Protein AF-0000000081414566 (afdb_homodimer)

Structure (mmCIF, N/CA/C/O backbone):
data_AF-0000000081414566-model_v1
#
loop_
_entity.id
_entity.type
_entity.pdbx_description
1 polymer 'GNAT family N-acetyltransferase'
#
loop_
_atom_site.group_PDB
_atom_site.id
_atom_site.type_symbol
_atom_site.label_atom_id
_atom_site.label_alt_id
_atom_site.label_comp_id
_atom_site.label_asym_id
_atom_site.label_entity_id
_atom_site.label_seq_id
_atom_site.pdbx_PDB_ins_code
_atom_site.Cartn_x
_atom_site.Cartn_y
_atom_site.Cartn_z
_atom_site.occupancy
_atom_site.B_iso_or_equiv
_atom_site.auth_seq_id
_atom_site.auth_comp_id
_atom_site.auth_asym_id
_atom_site.auth_atom_id
_atom_site.pdbx_PDB_model_num
ATOM 1 N N . MET A 1 1 ? 13.719 33.219 11.438 1 40.91 1 MET A N 1
ATOM 2 C CA . MET A 1 1 ? 12.656 32.25 11.734 1 40.91 1 MET A CA 1
ATOM 3 C C . MET A 1 1 ? 13.227 31 12.367 1 40.91 1 MET A C 1
ATOM 5 O O . MET A 1 1 ? 13.945 30.234 11.711 1 40.91 1 MET A O 1
ATOM 9 N N . ASN A 1 2 ? 13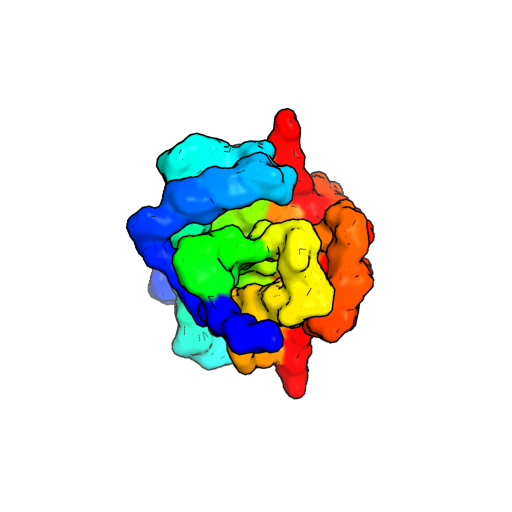.695 31 13.492 1 47.81 2 ASN A N 1
ATOM 10 C CA . ASN A 1 2 ? 14.273 29.938 14.312 1 47.81 2 ASN A CA 1
ATOM 11 C C . ASN A 1 2 ? 13.508 28.641 14.164 1 47.81 2 ASN A C 1
ATOM 13 O O . ASN A 1 2 ? 12.477 28.438 14.812 1 47.81 2 ASN A O 1
ATOM 17 N N . SER A 1 3 ? 13.125 28.047 12.922 1 59.31 3 SER A N 1
ATOM 18 C CA . SER A 1 3 ? 12.055 27.125 12.531 1 59.31 3 SER A CA 1
ATOM 19 C C . SER A 1 3 ? 12.18 25.797 13.266 1 59.31 3 SER A C 1
ATOM 21 O O . SER A 1 3 ? 13.203 25.109 13.156 1 59.31 3 SER A O 1
ATOM 23 N N . ASN A 1 4 ? 11.75 25.766 14.531 1 85.81 4 ASN A N 1
ATOM 24 C CA . ASN A 1 4 ? 11.672 24.641 15.445 1 85.81 4 ASN A CA 1
ATOM 25 C C . ASN A 1 4 ? 10.875 23.484 14.844 1 85.81 4 ASN A C 1
ATOM 27 O O . ASN A 1 4 ? 9.898 23.016 15.438 1 85.81 4 ASN A O 1
ATOM 31 N N . LEU A 1 5 ? 11.164 23.219 13.664 1 93.38 5 LEU A N 1
ATOM 32 C CA . LEU A 1 5 ? 10.461 22.141 12.984 1 93.38 5 LEU A CA 1
ATOM 33 C C . LEU A 1 5 ? 10.992 20.781 13.43 1 93.38 5 LEU A C 1
ATOM 35 O O . LEU A 1 5 ? 12.203 20.562 13.445 1 93.38 5 LEU A O 1
ATOM 39 N N . THR A 1 6 ? 10.078 19.969 13.922 1 96.62 6 THR A N 1
ATOM 40 C CA . THR A 1 6 ? 10.414 18.594 14.266 1 96.62 6 THR A CA 1
ATOM 41 C C . THR A 1 6 ? 9.57 17.609 13.445 1 96.62 6 THR A C 1
ATOM 43 O O . THR A 1 6 ? 8.359 17.797 13.297 1 96.62 6 THR A O 1
ATOM 46 N N . ILE A 1 7 ? 10.219 16.625 12.852 1 98.19 7 ILE A N 1
ATOM 47 C CA . ILE A 1 7 ? 9.547 15.531 12.148 1 98.19 7 ILE A CA 1
ATOM 48 C C . ILE A 1 7 ? 9.852 14.203 12.828 1 98.19 7 ILE A C 1
ATOM 50 O O . ILE A 1 7 ? 11.023 13.859 13.023 1 98.19 7 ILE A O 1
ATOM 54 N N . ARG A 1 8 ? 8.875 13.469 13.156 1 98.44 8 ARG A N 1
ATOM 55 C CA . ARG A 1 8 ? 9.086 12.18 13.797 1 98.44 8 ARG A CA 1
ATOM 56 C C . ARG A 1 8 ? 7.84 11.305 13.711 1 98.44 8 ARG A C 1
ATOM 58 O O . ARG A 1 8 ? 6.801 11.758 13.219 1 98.44 8 ARG A O 1
ATOM 65 N N . ASP A 1 9 ? 7.934 10.078 14.133 1 98.62 9 ASP A N 1
ATOM 66 C CA . ASP A 1 9 ? 6.773 9.203 14.188 1 98.62 9 ASP A CA 1
ATOM 67 C C . ASP A 1 9 ? 5.738 9.719 15.18 1 98.62 9 ASP A C 1
ATOM 69 O O . ASP A 1 9 ? 6.09 10.383 16.172 1 98.62 9 ASP A O 1
ATOM 73 N N . VAL A 1 10 ? 4.574 9.359 14.922 1 98.44 10 VAL A N 1
ATOM 74 C CA . VAL A 1 10 ? 3.486 9.703 15.828 1 98.44 10 VAL A CA 1
ATOM 75 C C . VAL A 1 10 ? 3.59 8.875 17.109 1 98.44 10 VAL A C 1
ATOM 77 O O . VAL A 1 10 ? 3.828 7.664 17.047 1 98.44 10 VAL A O 1
ATOM 80 N N . LEU A 1 11 ? 3.426 9.5 18.219 1 97.38 11 LEU A N 1
ATOM 81 C CA . LEU A 1 11 ? 3.33 8.773 19.484 1 97.38 11 LEU A CA 1
ATOM 82 C C . LEU A 1 11 ? 1.896 8.328 19.734 1 97.38 11 LEU A C 1
ATOM 84 O O . LEU A 1 11 ? 0.946 9.016 19.359 1 97.38 11 LEU A O 1
ATOM 88 N N . PRO A 1 12 ? 1.764 7.199 20.453 1 96.94 12 PRO A N 1
ATOM 89 C CA . PRO A 1 12 ? 0.412 6.688 20.703 1 96.94 12 PRO A CA 1
ATOM 90 C C . PRO A 1 12 ? -0.498 7.719 21.359 1 96.94 12 PRO A C 1
ATOM 92 O O . PRO A 1 12 ? -1.68 7.816 21.016 1 96.94 12 PRO A O 1
ATOM 95 N N . CYS A 1 13 ? 0.016 8.539 22.188 1 96.88 13 CYS A N 1
ATOM 96 C CA . CYS A 1 13 ? -0.792 9.492 22.938 1 96.88 13 CYS A CA 1
ATOM 97 C C . CYS A 1 13 ? -1.179 10.68 22.062 1 96.88 13 CYS A C 1
ATOM 99 O O . CYS A 1 13 ? -2.031 11.484 22.438 1 96.88 13 CYS A O 1
ATOM 101 N N . GLU A 1 14 ? -0.616 10.797 20.906 1 98.06 14 GLU A N 1
ATOM 102 C CA . GLU A 1 14 ? -0.843 11.938 20.016 1 98.06 14 GLU A CA 1
ATOM 103 C C . GLU A 1 14 ? -1.884 11.602 18.953 1 98.06 14 GLU A C 1
ATOM 105 O O . GLU A 1 14 ? -2.32 12.484 18.219 1 98.06 14 GLU A O 1
ATOM 110 N N . VAL A 1 15 ? -2.342 10.391 18.906 1 98.62 15 VAL A N 1
ATOM 111 C CA . VAL A 1 15 ? -3.146 9.906 17.797 1 98.62 15 VAL A CA 1
ATOM 112 C C . VAL A 1 15 ? -4.438 10.711 17.703 1 98.62 15 VAL A C 1
ATOM 114 O O . VAL A 1 15 ? -4.836 11.133 16.609 1 98.62 15 VAL A O 1
ATOM 117 N N . GLU A 1 16 ? -5.008 11 18.797 1 98.44 16 GLU A N 1
ATOM 118 C CA . GLU A 1 16 ? -6.25 11.766 18.75 1 98.44 16 GLU A CA 1
ATOM 119 C C . GLU A 1 16 ? -5.996 13.211 18.328 1 98.44 16 GLU A C 1
ATOM 121 O O . GLU A 1 16 ? -6.809 13.805 17.625 1 98.44 16 GLU A O 1
ATOM 126 N N . SER A 1 17 ? -4.938 13.812 18.781 1 98.44 17 SER A N 1
ATOM 127 C CA . SER A 1 17 ? -4.582 15.164 18.359 1 98.44 17 SER A CA 1
ATOM 128 C C . SER A 1 17 ? -4.348 15.227 16.844 1 98.44 17 SER A C 1
ATOM 130 O O . SER A 1 17 ? -4.727 16.203 16.203 1 98.44 17 SER A O 1
ATOM 132 N N . VAL A 1 18 ? -3.766 14.211 16.344 1 98.62 18 VAL A N 1
ATOM 133 C CA . VAL A 1 18 ? -3.539 14.125 14.898 1 98.62 18 VAL A CA 1
ATOM 134 C C . VAL A 1 18 ? -4.879 14 14.172 1 98.62 18 VAL A C 1
ATOM 136 O O . VAL A 1 18 ? -5.102 14.664 13.156 1 98.62 18 VAL A O 1
ATOM 139 N N . ARG A 1 19 ? -5.781 13.164 14.719 1 98.62 19 ARG A N 1
ATOM 140 C CA . ARG A 1 19 ? -7.109 13.016 14.125 1 98.62 19 ARG A CA 1
ATOM 141 C C . ARG A 1 19 ? -7.824 14.359 14.039 1 98.62 19 ARG A C 1
ATOM 143 O O . ARG A 1 19 ? -8.391 14.695 12.992 1 98.62 19 ARG A O 1
ATOM 150 N N . MET A 1 20 ? -7.754 15.109 15.078 1 97.81 20 MET A N 1
ATOM 151 C CA . MET A 1 20 ? -8.406 16.422 15.117 1 97.81 20 MET A CA 1
ATOM 152 C C . MET A 1 20 ? -7.766 17.375 14.109 1 97.81 20 MET A C 1
ATOM 154 O O . MET A 1 20 ? -8.469 18.109 13.422 1 97.81 20 MET A O 1
ATOM 158 N N . PHE A 1 21 ? -6.477 17.359 14.086 1 98.06 21 PHE A N 1
ATOM 159 C CA . PHE A 1 21 ? -5.742 18.156 13.117 1 98.06 21 PHE A CA 1
ATOM 160 C C . PHE A 1 21 ? -6.207 17.859 11.695 1 98.06 21 PHE A C 1
ATOM 162 O O . PHE A 1 21 ? -6.52 18.766 10.93 1 98.06 21 PHE A O 1
ATOM 169 N N . LEU A 1 22 ? -6.332 16.547 11.344 1 97.75 22 LEU A N 1
ATOM 170 C CA . LEU A 1 22 ? -6.727 16.141 10 1 97.75 22 LEU A CA 1
ATOM 171 C C . LEU A 1 22 ? -8.164 16.531 9.703 1 97.75 22 LEU A C 1
ATOM 173 O O . LEU A 1 22 ? -8.477 16.984 8.602 1 97.75 22 LEU A O 1
ATOM 177 N N . GLY A 1 23 ? -8.969 16.359 10.688 1 96.81 23 GLY A N 1
ATOM 178 C CA . GLY A 1 23 ? -10.359 16.766 10.531 1 96.81 23 GLY A CA 1
ATOM 179 C C . GLY A 1 23 ? -10.516 18.234 10.18 1 96.81 23 GLY A C 1
ATOM 180 O O . GLY A 1 23 ? -11.391 18.594 9.383 1 96.81 23 GLY A O 1
ATOM 181 N N . GLN A 1 24 ? -9.656 19.016 10.703 1 94.94 24 GLN A N 1
ATOM 182 C CA . GLN A 1 24 ? -9.711 20.469 10.5 1 94.94 24 GLN A CA 1
ATOM 183 C C . GLN A 1 24 ? -9.07 20.859 9.164 1 94.94 24 GLN A C 1
ATOM 185 O O . GLN A 1 24 ? -9.195 22 8.727 1 94.94 24 GLN A O 1
ATOM 190 N N . HIS A 1 25 ? -8.484 19.938 8.531 1 93.56 25 HIS A N 1
ATOM 191 C CA . HIS A 1 25 ? -7.746 20.281 7.324 1 93.56 25 HIS A CA 1
ATOM 192 C C . HIS A 1 25 ? -8.164 19.406 6.152 1 93.56 25 HIS A C 1
ATOM 194 O O . HIS A 1 25 ? -7.324 18.969 5.359 1 93.56 25 HIS A O 1
ATOM 200 N N . GLY A 1 26 ? -9.445 19.016 6.125 1 89.5 26 GLY A N 1
ATOM 201 C CA . GLY A 1 26 ? -10.07 18.516 4.918 1 89.5 26 GLY A CA 1
ATOM 202 C C . GLY A 1 26 ? -10.062 17 4.84 1 89.5 26 GLY A C 1
ATOM 203 O O . GLY A 1 26 ? -10.312 16.422 3.775 1 89.5 26 GLY A O 1
ATOM 204 N N . TRP A 1 27 ? -9.805 16.266 5.949 1 92.75 27 TRP A N 1
ATOM 205 C CA . TRP A 1 27 ? -9.703 14.82 5.891 1 92.75 27 TRP A CA 1
ATOM 206 C C . TRP A 1 27 ? -10.727 14.164 6.82 1 92.75 27 TRP A C 1
ATOM 208 O O . TRP A 1 27 ? -10.578 12.992 7.18 1 92.75 27 TRP A O 1
ATOM 218 N N . ALA A 1 28 ? -11.719 14.906 7.211 1 92.81 28 ALA A N 1
ATOM 219 C CA . ALA A 1 28 ? -12.75 14.414 8.117 1 92.81 28 ALA A CA 1
ATOM 220 C C . ALA A 1 28 ? -13.398 13.148 7.562 1 92.81 28 ALA A C 1
ATOM 222 O O . ALA A 1 28 ? -13.75 12.234 8.32 1 92.81 28 ALA A O 1
ATOM 223 N N . HIS A 1 29 ? -13.508 13.055 6.344 1 90.75 29 HIS A N 1
ATOM 224 C CA . HIS A 1 29 ? -14.203 11.945 5.703 1 90.75 29 HIS A CA 1
ATOM 225 C C . HIS A 1 29 ? -13.352 10.68 5.711 1 90.75 29 HIS A C 1
ATOM 227 O O . HIS A 1 29 ? -13.836 9.594 5.406 1 90.75 29 HIS A O 1
ATOM 233 N N . ARG A 1 30 ? -12.141 10.812 6.121 1 92.38 30 ARG A N 1
ATOM 234 C CA . ARG A 1 30 ? -11.227 9.68 6.016 1 92.38 30 ARG A CA 1
ATOM 235 C C . ARG A 1 30 ? -10.75 9.234 7.391 1 92.38 30 ARG A C 1
ATOM 237 O O . ARG A 1 30 ? -10.062 8.211 7.516 1 92.38 30 ARG A O 1
ATOM 244 N N . ILE A 1 31 ? -11.055 9.922 8.414 1 95.56 31 ILE A N 1
ATOM 245 C CA . ILE A 1 31 ? -10.414 9.617 9.688 1 95.56 31 ILE A CA 1
ATOM 246 C C . ILE A 1 31 ? -11.398 8.898 10.609 1 95.56 31 ILE A C 1
ATOM 248 O O . ILE A 1 31 ? -11 8.32 11.625 1 95.56 31 ILE A O 1
ATOM 252 N N . GLY A 1 32 ? -12.688 8.883 10.336 1 95.56 32 GLY A N 1
ATOM 253 C CA . GLY A 1 32 ? -13.656 8.086 11.055 1 95.56 32 GLY A CA 1
ATOM 254 C C . GLY A 1 32 ? -13.672 8.367 12.547 1 95.56 32 GLY A C 1
ATOM 255 O O . GLY A 1 32 ? -13.453 9.5 12.977 1 95.56 32 GLY A O 1
ATOM 256 N N . SER A 1 33 ? -14.047 7.348 13.32 1 97.44 33 SER A N 1
ATOM 257 C CA . SER A 1 33 ? -14.062 7.445 14.773 1 97.44 33 SER A CA 1
ATOM 258 C C . SER A 1 33 ? -12.641 7.445 15.344 1 97.44 33 SER A C 1
ATOM 260 O O . SER A 1 33 ? -11.68 7.176 14.625 1 97.44 33 SER A O 1
ATOM 262 N N . ALA A 1 34 ? -12.555 7.754 16.672 1 97.69 34 ALA A N 1
ATOM 263 C CA . ALA A 1 34 ? -11.266 7.695 17.344 1 97.69 34 ALA A CA 1
ATOM 264 C C . ALA A 1 34 ? -10.672 6.293 17.281 1 97.69 34 ALA A C 1
ATOM 266 O O . ALA A 1 34 ? -9.469 6.133 17.047 1 97.69 34 ALA A O 1
ATOM 267 N N . GLU A 1 35 ? -11.523 5.344 17.469 1 97.94 35 GLU A N 1
ATOM 268 C CA . GLU A 1 35 ? -11.062 3.959 17.438 1 97.94 35 GLU A CA 1
ATOM 269 C C . GLU A 1 35 ? -10.586 3.572 16.031 1 97.94 35 GLU A C 1
ATOM 271 O O . GLU A 1 35 ? -9.539 2.943 15.883 1 97.94 35 GLU A O 1
ATOM 276 N N . TYR A 1 36 ? -11.367 3.969 15.07 1 98 36 TYR A N 1
ATOM 277 C CA . TYR A 1 36 ? -11.008 3.689 13.68 1 98 36 TYR A CA 1
ATOM 278 C C . TYR A 1 36 ? -9.656 4.301 13.336 1 98 36 TYR A C 1
ATOM 280 O O . TYR A 1 36 ? -8.773 3.617 12.805 1 98 36 TYR A O 1
ATOM 288 N N . PHE A 1 37 ? -9.508 5.527 13.68 1 98.5 37 PHE A N 1
ATOM 289 C CA . PHE A 1 37 ? -8.281 6.234 13.32 1 98.5 37 PHE A CA 1
ATOM 290 C C . PHE A 1 37 ? -7.09 5.668 14.078 1 98.5 37 PHE A C 1
ATOM 292 O O . PHE A 1 37 ? -5.988 5.582 13.539 1 98.5 37 PHE A O 1
ATOM 299 N N . SER A 1 38 ? -7.309 5.34 15.289 1 98.5 38 SER A N 1
ATOM 300 C CA . SER A 1 38 ? -6.242 4.703 16.047 1 98.5 38 SER A CA 1
ATOM 301 C C . SER A 1 38 ? -5.762 3.424 15.375 1 98.5 38 SER A C 1
ATOM 303 O O . SER A 1 38 ? -4.559 3.182 15.281 1 98.5 38 SER A O 1
ATOM 305 N N . GLN A 1 39 ? -6.676 2.621 14.922 1 98.31 39 GLN A N 1
ATOM 306 C CA . GLN A 1 39 ? -6.32 1.396 14.211 1 98.31 39 GLN A CA 1
ATOM 307 C C . GLN A 1 39 ? -5.609 1.705 12.898 1 98.31 39 GLN A C 1
ATOM 309 O O . GLN A 1 39 ? -4.664 1.011 12.523 1 98.31 39 GLN A O 1
ATOM 314 N N . LEU A 1 40 ? -6.102 2.695 12.25 1 98.31 40 LEU A N 1
ATOM 315 C CA . LEU A 1 40 ? -5.508 3.129 10.984 1 98.31 40 LEU A CA 1
ATOM 316 C C . LEU A 1 40 ? -4.035 3.479 11.172 1 98.31 40 LEU A C 1
ATOM 318 O O . LEU A 1 40 ? -3.184 3.006 10.414 1 98.31 40 LEU A O 1
ATOM 322 N N . VAL A 1 41 ? -3.736 4.305 12.148 1 98.56 41 VAL A N 1
ATOM 323 C CA . VAL A 1 41 ? -2.367 4.715 12.453 1 98.56 41 VAL A CA 1
ATOM 324 C C . VAL A 1 41 ? -1.55 3.5 12.883 1 98.56 41 VAL A C 1
ATOM 326 O O . VAL A 1 41 ? -0.415 3.314 12.438 1 98.56 41 VAL A O 1
ATOM 329 N N . HIS A 1 42 ? -2.168 2.652 13.68 1 98.19 42 HIS A N 1
ATOM 330 C CA . HIS A 1 42 ? -1.484 1.459 14.172 1 98.19 42 HIS A CA 1
ATOM 331 C C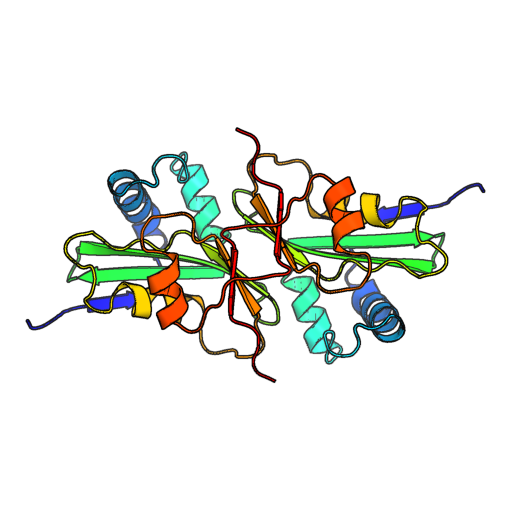 . HIS A 1 42 ? -1.125 0.522 13.023 1 98.19 42 HIS A C 1
ATOM 333 O O . HIS A 1 42 ? -0.061 -0.101 13.031 1 98.19 42 HIS A O 1
ATOM 339 N N . ASN A 1 43 ? -1.995 0.438 12.102 1 98.38 43 ASN A N 1
ATOM 340 C CA . ASN A 1 43 ? -1.8 -0.482 10.992 1 98.38 43 ASN A CA 1
ATOM 341 C C . ASN A 1 43 ? -0.925 0.135 9.898 1 98.38 43 ASN A C 1
ATOM 343 O O . ASN A 1 43 ? -0.677 -0.491 8.867 1 98.38 43 ASN A O 1
ATOM 347 N N . SER A 1 44 ? -0.484 1.312 10.062 1 98.56 44 SER A N 1
ATOM 348 C CA . SER A 1 44 ? 0.472 1.953 9.172 1 98.56 44 SER A CA 1
ATOM 349 C C . SER A 1 44 ? 1.905 1.728 9.641 1 98.56 44 SER A C 1
ATOM 351 O O . SER A 1 44 ? 2.271 2.119 10.75 1 98.56 44 SER A O 1
ATOM 353 N N . GLN A 1 45 ? 2.723 1.137 8.828 1 98.44 45 GLN A N 1
ATOM 354 C CA . GLN A 1 45 ? 4.09 0.818 9.219 1 98.44 45 GLN A CA 1
ATOM 355 C C . GLN A 1 45 ? 4.945 2.08 9.312 1 98.44 45 GLN A C 1
ATOM 357 O O . GLN A 1 45 ? 5.988 2.082 9.961 1 98.44 45 GLN A O 1
ATOM 362 N N . ARG A 1 46 ? 4.52 3.152 8.609 1 98.75 46 ARG A N 1
ATOM 363 C CA . ARG A 1 46 ? 5.234 4.422 8.602 1 98.75 46 ARG A CA 1
ATOM 364 C C . ARG A 1 46 ? 4.297 5.586 8.906 1 98.75 46 ARG A C 1
ATOM 366 O O . ARG A 1 46 ? 3.232 5.707 8.297 1 98.75 46 ARG A O 1
ATOM 373 N N . THR A 1 47 ? 4.719 6.406 9.852 1 98.81 47 THR A N 1
ATOM 374 C CA . THR A 1 47 ? 3.99 7.629 10.164 1 98.81 47 THR A CA 1
ATOM 375 C C . THR A 1 47 ? 4.953 8.805 10.344 1 98.81 47 THR A C 1
ATOM 377 O O . THR A 1 47 ? 6.137 8.602 10.625 1 98.81 47 THR A O 1
ATOM 380 N N . ALA A 1 48 ? 4.418 9.961 10.164 1 98.81 48 ALA A N 1
ATOM 381 C CA . ALA A 1 48 ? 5.188 11.172 10.422 1 98.81 48 ALA A CA 1
ATOM 382 C C . ALA A 1 48 ? 4.289 12.305 10.906 1 98.81 48 ALA A C 1
ATOM 384 O O . ALA A 1 48 ? 3.211 12.531 10.352 1 98.81 48 ALA A O 1
ATOM 385 N N . VAL A 1 49 ? 4.73 12.945 11.93 1 98.69 49 VAL A N 1
ATOM 386 C CA . VAL A 1 49 ? 4.105 14.18 12.383 1 98.69 49 VAL A CA 1
ATOM 387 C C . VAL A 1 49 ? 5.121 15.32 12.336 1 98.69 49 VAL A C 1
ATOM 389 O O . VAL A 1 49 ? 6.293 15.133 12.68 1 98.69 49 VAL A O 1
ATOM 392 N N . ALA A 1 50 ? 4.691 16.406 11.805 1 98.31 50 ALA A N 1
ATOM 393 C CA . ALA A 1 50 ? 5.473 17.641 11.828 1 98.31 50 ALA A CA 1
ATOM 394 C C . ALA A 1 50 ? 4.992 18.578 12.93 1 98.31 50 ALA A C 1
ATOM 396 O O . ALA A 1 50 ? 3.797 18.859 13.047 1 98.31 50 ALA A O 1
ATOM 397 N N . LEU A 1 51 ? 5.969 19.031 13.68 1 97.31 51 LEU A N 1
ATOM 398 C CA . LEU A 1 51 ? 5.645 19.938 14.789 1 97.31 51 LEU A CA 1
ATOM 399 C C . LEU A 1 51 ? 6.414 21.25 14.672 1 97.31 51 LEU A C 1
ATOM 401 O O . LEU A 1 51 ? 7.594 21.25 14.32 1 97.31 51 LEU A O 1
ATOM 405 N N . ASN A 1 52 ? 5.758 22.297 14.836 1 95.38 52 ASN A N 1
ATOM 406 C CA . ASN A 1 52 ? 6.348 23.594 15.156 1 95.38 52 ASN A CA 1
ATOM 407 C C . ASN A 1 52 ? 6.188 23.938 16.641 1 95.38 52 ASN A C 1
ATOM 409 O O . ASN A 1 52 ? 5.125 24.391 17.062 1 95.38 52 ASN A O 1
ATOM 413 N N . GLY A 1 53 ? 7.223 23.719 17.422 1 92.69 53 GLY A N 1
ATOM 414 C CA . GLY A 1 53 ? 7.031 23.656 18.859 1 92.69 53 GLY A CA 1
ATOM 415 C C . GLY A 1 53 ? 6.145 22.5 19.297 1 92.69 53 GLY A C 1
ATOM 416 O O . GLY A 1 53 ? 6.473 21.328 19.047 1 92.69 53 GLY A O 1
ATOM 417 N N . GLU A 1 54 ? 5.031 22.797 19.859 1 92.19 54 GLU A N 1
ATOM 418 C CA . GLU A 1 54 ? 4.117 21.75 20.312 1 92.19 54 GLU A CA 1
ATOM 419 C C . GLU A 1 54 ? 2.916 21.625 19.375 1 92.19 54 GLU A C 1
ATOM 421 O O . GLU A 1 54 ? 2.076 20.734 19.547 1 92.19 54 GLU A O 1
ATOM 426 N N . GLN A 1 55 ? 2.973 22.406 18.422 1 95.06 55 GLN A N 1
ATOM 427 C CA . GLN A 1 55 ? 1.82 22.438 17.516 1 95.06 55 GLN A CA 1
ATOM 428 C C . GLN A 1 55 ? 2.01 21.484 16.344 1 95.06 55 GLN A C 1
ATOM 430 O O . GLN A 1 55 ? 3.045 21.516 15.672 1 95.06 55 GLN A O 1
ATOM 435 N N . ILE A 1 56 ? 1.015 20.688 16.141 1 97.56 56 ILE A N 1
ATOM 436 C CA . ILE A 1 56 ? 1.022 19.844 14.953 1 97.56 56 ILE A CA 1
ATOM 437 C C . ILE A 1 56 ? 0.761 20.688 13.711 1 97.56 56 ILE A C 1
ATOM 439 O O . ILE A 1 56 ? -0.237 21.422 13.648 1 97.56 56 ILE A O 1
ATOM 443 N N . ILE A 1 57 ? 1.665 20.562 12.719 1 97.62 57 ILE A N 1
ATOM 444 C CA . ILE A 1 57 ? 1.471 21.375 11.523 1 97.62 57 ILE A CA 1
ATOM 445 C C . ILE A 1 57 ? 1.463 20.484 10.289 1 97.62 57 ILE A C 1
ATOM 447 O O . ILE A 1 57 ? 1.359 20.969 9.156 1 97.62 57 ILE A O 1
ATOM 451 N N . GLY A 1 58 ? 1.604 19.172 10.469 1 98.19 58 GLY A N 1
ATOM 452 C CA . GLY A 1 58 ? 1.547 18.25 9.344 1 98.19 58 GLY A CA 1
ATOM 453 C C . GLY A 1 58 ? 1.499 16.797 9.773 1 98.19 58 GLY A C 1
ATOM 454 O O . GLY A 1 58 ? 1.814 16.469 10.922 1 98.19 58 GLY A O 1
ATOM 455 N N . PHE A 1 59 ? 1.116 16 8.844 1 98.75 59 PHE A N 1
ATOM 456 C CA . PHE A 1 59 ? 0.989 14.562 9.078 1 98.75 59 PHE A CA 1
ATOM 457 C C . PHE A 1 59 ? 1.104 13.797 7.77 1 98.75 59 PHE A C 1
ATOM 459 O O . PHE A 1 59 ? 0.698 14.289 6.715 1 98.75 59 PHE A O 1
ATOM 466 N N . ALA A 1 60 ? 1.651 12.656 7.828 1 98.75 60 ALA A N 1
ATOM 467 C CA . ALA A 1 60 ? 1.669 11.711 6.723 1 98.75 60 ALA A CA 1
ATOM 468 C C . ALA A 1 60 ? 1.725 10.273 7.23 1 98.75 60 ALA A C 1
ATOM 470 O O . ALA A 1 60 ? 2.188 10.023 8.344 1 98.75 60 ALA A O 1
ATOM 471 N N . ARG A 1 61 ? 1.23 9.43 6.473 1 98.75 61 ARG A N 1
ATOM 472 C CA . ARG A 1 61 ? 1.367 8.008 6.789 1 98.75 61 ARG A CA 1
ATOM 473 C C . ARG A 1 61 ? 1.55 7.18 5.523 1 98.75 61 ARG A C 1
ATOM 475 O O . ARG A 1 61 ? 1.209 7.629 4.426 1 98.75 61 ARG A O 1
ATOM 482 N N . GLY A 1 62 ? 2.082 6.023 5.691 1 98.75 62 GLY A N 1
ATOM 483 C CA . GLY A 1 62 ? 2.256 5.07 4.605 1 98.75 62 GLY A CA 1
ATOM 484 C C . GLY A 1 62 ? 2.174 3.625 5.062 1 98.75 62 GLY A C 1
ATOM 485 O O . GLY A 1 62 ? 2.518 3.309 6.203 1 98.75 62 GLY A O 1
ATOM 486 N N . ILE A 1 63 ? 1.658 2.799 4.195 1 98.88 63 ILE A N 1
ATOM 487 C CA . ILE A 1 63 ? 1.753 1.355 4.387 1 98.88 63 ILE A CA 1
ATOM 488 C C . ILE A 1 63 ? 2.85 0.787 3.488 1 98.88 63 ILE A C 1
ATOM 490 O O . ILE A 1 63 ? 3.029 1.238 2.355 1 98.88 63 ILE A O 1
ATOM 494 N N . THR A 1 64 ? 3.627 -0.156 4.082 1 98.81 64 THR A N 1
ATOM 495 C CA . THR A 1 64 ? 4.746 -0.712 3.328 1 98.81 64 THR A CA 1
ATOM 496 C C . THR A 1 64 ? 5.164 -2.064 3.896 1 98.81 64 THR A C 1
ATOM 498 O O . THR A 1 64 ? 4.953 -2.336 5.082 1 98.81 64 THR A O 1
ATOM 501 N N . ASP A 1 65 ? 5.66 -2.885 3.014 1 98.56 65 ASP A N 1
ATOM 502 C CA . ASP A 1 65 ? 6.309 -4.105 3.48 1 98.56 65 ASP A CA 1
ATOM 503 C C . ASP A 1 65 ? 7.766 -3.842 3.863 1 98.56 65 ASP A C 1
ATOM 505 O O . ASP A 1 65 ? 8.453 -4.734 4.359 1 98.56 65 ASP A O 1
ATOM 509 N N . GLY A 1 66 ? 8.219 -2.582 3.676 1 98.12 66 GLY A N 1
ATOM 510 C CA . GLY A 1 66 ? 9.57 -2.17 4.039 1 98.12 66 GLY A CA 1
ATOM 511 C C . GLY A 1 66 ? 10.633 -2.721 3.105 1 98.12 66 GLY A C 1
ATOM 512 O O . GLY A 1 66 ? 11.828 -2.543 3.344 1 98.12 66 GLY A O 1
ATOM 513 N N . LEU A 1 67 ? 10.242 -3.369 2.008 1 97.94 67 LEU A N 1
ATOM 514 C CA . LEU A 1 67 ? 11.203 -4.066 1.155 1 97.94 67 LEU A CA 1
ATOM 515 C C . LEU A 1 67 ? 10.922 -3.779 -0.318 1 97.94 67 LEU A C 1
ATOM 517 O O . LEU A 1 67 ? 11.844 -3.447 -1.072 1 97.94 67 LEU A O 1
ATOM 521 N N . SER A 1 68 ? 9.648 -3.85 -0.752 1 97.88 68 SER A N 1
ATOM 522 C CA . SER A 1 68 ? 9.359 -3.83 -2.184 1 97.88 68 SER A CA 1
ATOM 523 C C . SER A 1 68 ? 8.328 -2.762 -2.523 1 97.88 68 SER A C 1
ATOM 525 O O . SER A 1 68 ? 8.453 -2.064 -3.531 1 97.88 68 SER A O 1
ATOM 527 N N . ASN A 1 69 ? 7.297 -2.652 -1.709 1 98.44 69 ASN A N 1
ATOM 528 C CA . ASN A 1 69 ? 6.172 -1.786 -2.047 1 98.44 69 ASN A CA 1
ATOM 529 C C . ASN A 1 69 ? 5.832 -0.836 -0.901 1 98.44 69 ASN A C 1
ATOM 531 O O . ASN A 1 69 ? 5.98 -1.19 0.269 1 98.44 69 ASN A O 1
ATOM 535 N N . GLY A 1 70 ? 5.328 0.289 -1.273 1 98.81 70 GLY A N 1
ATOM 536 C CA . GLY A 1 70 ? 4.785 1.266 -0.343 1 98.81 70 GLY A CA 1
ATOM 537 C C . GLY A 1 70 ? 3.641 2.074 -0.927 1 98.81 70 GLY A C 1
ATOM 538 O O . GLY A 1 70 ? 3.613 2.342 -2.129 1 98.81 70 GLY A O 1
ATOM 539 N N . TYR A 1 71 ? 2.734 2.436 -0.126 1 98.94 71 TYR A N 1
ATOM 540 C CA . TYR A 1 71 ? 1.596 3.295 -0.43 1 98.94 71 TYR A CA 1
ATOM 541 C C . TYR A 1 71 ? 1.547 4.492 0.514 1 98.94 71 TYR A C 1
ATOM 543 O O . TYR A 1 71 ? 1.342 4.328 1.72 1 98.94 71 TYR A O 1
ATOM 551 N N . LEU A 1 72 ? 1.817 5.633 -0.077 1 98.75 72 LEU A N 1
ATOM 552 C CA . LEU A 1 72 ? 1.825 6.887 0.671 1 98.75 72 LEU A CA 1
ATOM 553 C C . LEU A 1 72 ? 0.435 7.512 0.701 1 98.75 72 LEU A C 1
ATOM 555 O O . LEU A 1 72 ? -0.198 7.68 -0.344 1 98.75 72 LEU A O 1
ATOM 559 N N . SER A 1 73 ? -0.024 7.824 1.852 1 96.12 73 SER A N 1
ATOM 560 C CA . SER A 1 73 ? -1.354 8.398 2.023 1 96.12 73 SER A CA 1
ATOM 561 C C . SER A 1 73 ? -1.346 9.508 3.072 1 96.12 73 SER A C 1
ATOM 563 O O . SER A 1 73 ? -0.399 9.617 3.854 1 96.12 73 SER A O 1
ATOM 565 N N . MET A 1 74 ? -2.326 10.422 2.992 1 96.56 74 MET A N 1
ATOM 566 C CA . MET A 1 74 ? -2.658 11.438 3.982 1 96.56 74 MET A CA 1
ATOM 567 C C . MET A 1 74 ? -1.468 12.359 4.234 1 96.56 74 MET A C 1
ATOM 569 O O . MET A 1 74 ? -1.117 12.625 5.387 1 96.56 74 MET A O 1
ATOM 573 N N . VAL A 1 75 ? -0.855 12.828 3.246 1 97.31 75 VAL A N 1
ATOM 574 C CA . VAL A 1 75 ? 0.151 13.867 3.4 1 97.31 75 VAL A CA 1
ATOM 575 C C . VAL A 1 75 ? -0.531 15.234 3.51 1 97.31 75 VAL A C 1
ATOM 577 O O . VAL A 1 75 ? -1.075 15.742 2.527 1 97.31 75 VAL A O 1
ATOM 580 N N . VAL A 1 76 ? -0.448 15.797 4.656 1 97.31 76 VAL A N 1
ATOM 581 C CA . VAL A 1 76 ? -1.184 17.016 4.953 1 97.31 76 VAL A CA 1
ATOM 582 C C . VAL A 1 76 ? -0.259 18.031 5.637 1 97.31 76 VAL A C 1
ATOM 584 O O . VAL A 1 76 ? 0.493 17.672 6.547 1 97.31 76 VAL A O 1
ATOM 587 N N . VAL A 1 77 ? -0.259 19.172 5.172 1 96.81 77 VAL A N 1
ATOM 588 C CA . VAL A 1 77 ? 0.458 20.281 5.793 1 96.81 77 VAL A CA 1
ATOM 589 C C . VAL A 1 77 ? -0.506 21.438 6.062 1 96.81 77 VAL A C 1
ATOM 591 O O . VAL A 1 77 ? -1.315 21.797 5.203 1 96.81 77 VAL A O 1
ATOM 594 N N . HIS A 1 78 ? -0.418 21.922 7.25 1 95.12 78 HIS A N 1
ATOM 595 C CA . HIS A 1 78 ? -1.182 23.125 7.562 1 95.12 78 HIS A CA 1
ATOM 596 C C . HIS A 1 78 ? -0.958 24.219 6.516 1 95.12 78 HIS A C 1
ATOM 598 O O . HIS A 1 78 ? 0.184 24.5 6.148 1 95.12 78 HIS A O 1
ATOM 604 N N . GLY A 1 79 ? -1.983 24.828 6.109 1 91.31 79 GLY A N 1
ATOM 605 C CA . GLY A 1 79 ? -1.943 25.781 5.016 1 91.31 79 GLY A CA 1
ATOM 606 C C . GLY A 1 79 ? -0.947 26.906 5.242 1 91.31 79 GLY A C 1
ATOM 607 O O . GLY A 1 79 ? -0.227 27.297 4.32 1 91.31 79 GLY A O 1
ATOM 608 N N . GLN A 1 80 ? -0.768 27.359 6.426 1 89.06 80 GLN A N 1
ATOM 609 C CA . GLN A 1 80 ? 0.096 28.484 6.77 1 89.06 80 GLN A CA 1
ATOM 610 C C . GLN A 1 80 ? 1.567 28.078 6.727 1 89.06 80 GLN A C 1
ATOM 612 O O . GLN A 1 80 ? 2.453 28.938 6.75 1 89.06 80 GLN A O 1
ATOM 617 N N . HIS A 1 81 ? 1.778 26.812 6.645 1 87.25 81 HIS A N 1
ATOM 618 C CA . HIS A 1 81 ? 3.152 26.328 6.699 1 87.25 81 HIS A CA 1
ATOM 619 C C . HIS A 1 81 ? 3.547 25.625 5.398 1 87.25 81 HIS A C 1
ATOM 621 O O . HIS A 1 81 ? 4.559 24.922 5.348 1 87.25 81 HIS A O 1
ATOM 627 N N . ARG A 1 82 ? 2.748 25.875 4.469 1 84.25 82 ARG A N 1
ATOM 628 C CA . ARG A 1 82 ? 3.068 25.281 3.176 1 84.25 82 ARG A CA 1
ATOM 629 C C . ARG A 1 82 ? 4.199 26.031 2.49 1 84.25 82 ARG A C 1
ATOM 631 O O . ARG A 1 82 ? 4.52 27.156 2.873 1 84.25 82 ARG A O 1
ATOM 638 N N . ARG A 1 83 ? 4.875 25.312 1.626 1 82.75 83 ARG A N 1
ATOM 639 C CA . ARG A 1 83 ? 5.973 25.828 0.823 1 82.75 83 ARG A CA 1
ATOM 640 C C . ARG A 1 83 ? 7.168 26.203 1.699 1 82.75 83 ARG A C 1
ATOM 642 O O . ARG A 1 83 ? 7.914 27.125 1.388 1 82.75 83 ARG A O 1
ATOM 649 N N . ASN A 1 84 ? 7.305 25.516 2.768 1 86.69 84 ASN A N 1
ATOM 650 C CA . ASN A 1 84 ? 8.438 25.734 3.668 1 86.69 84 ASN A CA 1
ATOM 651 C C . ASN A 1 84 ? 9.195 24.438 3.926 1 86.69 84 ASN A C 1
ATOM 653 O O . ASN A 1 84 ? 9.859 24.297 4.953 1 86.69 84 ASN A O 1
ATOM 657 N N . GLY A 1 85 ? 8.922 23.438 3.104 1 94.25 85 GLY A N 1
ATOM 658 C CA . GLY A 1 85 ? 9.695 22.203 3.172 1 94.25 85 GLY A CA 1
ATOM 659 C C . GLY A 1 85 ? 9.078 21.156 4.074 1 94.25 85 GLY A C 1
ATOM 660 O O . GLY A 1 85 ? 9.586 20.031 4.172 1 94.25 85 GLY A O 1
ATOM 661 N N . VAL A 1 86 ? 7.988 21.5 4.742 1 96.81 86 VAL A N 1
ATOM 662 C CA . VAL A 1 86 ? 7.348 20.594 5.691 1 96.81 86 VAL A CA 1
ATOM 663 C C . VAL A 1 86 ? 6.855 19.359 4.961 1 96.81 86 VAL A C 1
ATOM 665 O O . VAL A 1 86 ? 7.102 18.234 5.406 1 96.81 86 VAL A O 1
ATOM 668 N N . GLY A 1 87 ? 6.215 19.547 3.828 1 97.62 87 GLY A N 1
ATOM 669 C CA . GLY A 1 87 ? 5.719 18.422 3.057 1 97.62 87 GLY A CA 1
ATOM 670 C C . GLY A 1 87 ? 6.812 17.469 2.621 1 97.62 87 GLY A C 1
ATOM 671 O O . GLY A 1 87 ? 6.672 16.25 2.766 1 97.62 87 GLY A O 1
ATOM 672 N N . ARG A 1 88 ? 7.852 18.047 2.129 1 97.81 88 ARG A N 1
ATOM 673 C CA . ARG A 1 88 ? 8.992 17.25 1.711 1 97.81 88 ARG A CA 1
ATOM 674 C C . ARG A 1 88 ? 9.547 16.438 2.877 1 97.81 88 ARG A C 1
ATOM 676 O O . ARG A 1 88 ? 9.797 15.234 2.738 1 97.81 88 ARG A O 1
ATOM 683 N N . ALA A 1 89 ? 9.703 17.031 3.984 1 97.94 89 ALA A N 1
ATOM 684 C CA . ALA A 1 89 ? 10.25 16.375 5.164 1 97.94 89 ALA A CA 1
ATOM 685 C C . ALA A 1 89 ? 9.352 15.227 5.617 1 97.94 89 ALA A C 1
ATOM 687 O O . ALA A 1 89 ? 9.836 14.156 6.004 1 97.94 89 ALA A O 1
ATOM 688 N N . LEU A 1 90 ? 8.031 15.438 5.574 1 98.5 90 LEU A N 1
ATOM 689 C CA . LEU A 1 90 ? 7.07 14.406 5.938 1 98.5 90 LEU A CA 1
ATOM 690 C C . LEU A 1 90 ? 7.195 13.195 5.012 1 98.5 90 LEU A C 1
ATOM 692 O O . LEU A 1 90 ? 7.301 12.062 5.477 1 98.5 90 LEU A O 1
ATOM 696 N N . VAL A 1 91 ? 7.238 13.469 3.744 1 98.69 91 VAL A N 1
ATOM 697 C CA . VAL A 1 91 ? 7.281 12.414 2.74 1 98.69 91 VAL A CA 1
ATOM 698 C C . VAL A 1 91 ? 8.586 11.633 2.867 1 98.69 91 VAL A C 1
ATOM 700 O O . VAL A 1 91 ? 8.578 10.398 2.877 1 98.69 91 VAL A O 1
ATOM 703 N N . GLU A 1 92 ? 9.641 12.305 3.002 1 98.38 92 GLU A N 1
ATOM 704 C CA . GLU A 1 92 ? 10.945 11.656 3.131 1 98.38 92 GLU A CA 1
ATOM 705 C C . GLU A 1 92 ? 11.016 10.797 4.391 1 98.38 92 GLU A C 1
ATOM 707 O O . GLU A 1 92 ? 11.594 9.711 4.371 1 98.38 92 GLU A O 1
ATOM 712 N N . HIS A 1 93 ? 10.445 11.305 5.438 1 98.75 93 HIS A N 1
ATOM 713 C CA . HIS A 1 93 ? 10.43 10.531 6.68 1 98.75 93 HIS A CA 1
ATOM 714 C C . HIS A 1 93 ? 9.633 9.242 6.516 1 98.75 93 HIS A C 1
ATOM 716 O O . HIS A 1 93 ? 10.07 8.18 6.957 1 98.75 93 HIS A O 1
ATOM 722 N N . VAL A 1 94 ? 8.5 9.305 5.871 1 98.81 94 VAL A N 1
ATOM 723 C CA . VAL A 1 94 ? 7.641 8.141 5.68 1 98.81 94 VAL A CA 1
ATOM 724 C C . VAL A 1 94 ? 8.32 7.148 4.738 1 98.81 94 VAL A C 1
ATOM 726 O O . VAL A 1 94 ? 8.328 5.941 5.004 1 98.81 94 VAL A O 1
ATOM 729 N N . MET A 1 95 ? 8.883 7.59 3.703 1 98.31 95 MET A N 1
ATOM 730 C CA . MET A 1 95 ? 9.438 6.703 2.686 1 98.31 95 MET A CA 1
ATOM 731 C C . MET A 1 95 ? 10.719 6.043 3.178 1 98.31 95 MET A C 1
ATOM 733 O O . MET A 1 95 ? 11.008 4.898 2.832 1 98.31 95 MET A O 1
ATOM 737 N N . GLY A 1 96 ? 11.469 6.805 3.975 1 97.69 96 GLY A N 1
ATOM 738 C CA . GLY A 1 96 ? 12.773 6.305 4.391 1 97.69 96 GLY A CA 1
ATOM 739 C C . GLY A 1 96 ? 13.789 6.273 3.266 1 97.69 96 GLY A C 1
ATOM 740 O O . GLY A 1 96 ? 13.711 7.07 2.328 1 97.69 96 GLY A O 1
ATOM 741 N N . ASP A 1 97 ? 14.789 5.332 3.354 1 95.69 97 ASP A N 1
ATOM 742 C CA . ASP A 1 97 ? 15.945 5.43 2.469 1 95.69 97 ASP A CA 1
ATOM 743 C C . ASP A 1 97 ? 16.109 4.16 1.638 1 95.69 97 ASP A C 1
ATOM 745 O O . ASP A 1 97 ? 17.109 4 0.928 1 95.69 97 ASP A O 1
ATOM 749 N N . ASN A 1 98 ? 15.195 3.266 1.714 1 97 98 ASN A N 1
ATOM 750 C CA . ASN A 1 98 ? 15.32 2.031 0.947 1 97 98 ASN A CA 1
ATOM 751 C C . ASN A 1 98 ? 14.977 2.248 -0.524 1 97 98 ASN A C 1
ATOM 753 O O . ASN A 1 98 ? 13.812 2.412 -0.875 1 97 98 ASN A O 1
ATOM 757 N N . PRO A 1 99 ? 15.938 2.195 -1.372 1 95.75 99 PRO A N 1
ATOM 758 C CA . PRO A 1 99 ? 15.68 2.473 -2.789 1 95.75 99 PRO A CA 1
ATOM 759 C C . PRO A 1 99 ? 14.969 1.325 -3.496 1 95.75 99 PRO A C 1
ATOM 761 O O . PRO A 1 99 ? 14.57 1.46 -4.656 1 95.75 99 PRO A O 1
ATOM 764 N N . GLY A 1 100 ? 14.789 0.198 -2.822 1 96.31 100 GLY A N 1
ATOM 765 C CA . GLY A 1 100 ? 14.18 -0.978 -3.42 1 96.31 100 GLY A CA 1
ATOM 766 C C . GLY A 1 100 ? 12.664 -0.945 -3.381 1 96.31 100 GLY A C 1
ATOM 767 O O . GLY A 1 100 ? 12 -1.859 -3.879 1 96.31 100 GLY A O 1
ATOM 768 N N . ILE A 1 101 ? 12.164 0.092 -2.816 1 97.94 101 ILE A N 1
ATOM 769 C CA . ILE A 1 101 ? 10.719 0.165 -2.666 1 97.94 101 ILE A CA 1
ATOM 770 C C . ILE A 1 101 ? 10.125 1.03 -3.775 1 97.94 101 ILE A C 1
ATOM 772 O O . ILE A 1 101 ? 10.602 2.139 -4.027 1 97.94 101 ILE A O 1
ATOM 776 N N . THR A 1 102 ? 9.109 0.523 -4.461 1 98.12 102 THR A N 1
ATOM 777 C CA . THR A 1 102 ? 8.25 1.363 -5.285 1 98.12 102 THR A CA 1
ATOM 778 C C . THR A 1 102 ? 7.125 1.97 -4.445 1 98.12 102 THR A C 1
ATOM 780 O O . THR A 1 102 ? 6.328 1.244 -3.846 1 98.12 102 THR A O 1
ATOM 783 N N . TRP A 1 103 ? 7.109 3.232 -4.379 1 98.75 103 TRP A N 1
ATOM 784 C CA . TRP A 1 103 ? 6.039 3.938 -3.68 1 98.75 103 TRP A CA 1
ATOM 785 C C . TRP A 1 103 ? 4.973 4.414 -4.66 1 98.75 103 TRP A C 1
ATOM 787 O O . TRP A 1 103 ? 5.293 4.93 -5.734 1 98.75 103 TRP A O 1
ATOM 797 N N . VAL A 1 104 ? 3.734 4.242 -4.305 1 98.81 104 VAL A N 1
ATOM 798 C CA . VAL A 1 104 ? 2.617 4.793 -5.066 1 98.81 104 VAL A CA 1
ATOM 799 C C . VAL A 1 104 ? 1.791 5.719 -4.176 1 98.81 104 VAL A C 1
ATOM 801 O O . VAL A 1 104 ? 1.84 5.617 -2.949 1 98.81 104 VAL A O 1
ATOM 804 N N . LEU A 1 105 ? 1.137 6.633 -4.738 1 98.75 105 LEU A N 1
ATOM 805 C CA . LEU A 1 105 ? 0.155 7.484 -4.074 1 98.75 105 LEU A CA 1
ATOM 806 C C . LEU A 1 105 ? -0.896 7.977 -5.066 1 98.75 105 LEU A C 1
ATOM 808 O O . LEU A 1 105 ? -0.742 7.801 -6.277 1 98.75 105 LEU A O 1
ATOM 812 N N . ARG A 1 106 ? -1.975 8.477 -4.535 1 97.94 106 ARG A N 1
ATOM 813 C CA . ARG A 1 106 ? -3.016 9.117 -5.332 1 97.94 106 ARG A CA 1
ATOM 814 C C . ARG A 1 106 ? -2.998 10.633 -5.133 1 97.94 106 ARG A C 1
ATOM 816 O O . ARG A 1 106 ? -3.303 11.125 -4.047 1 97.94 106 ARG A O 1
ATOM 823 N N . ALA A 1 107 ? -2.615 11.344 -6.125 1 97.19 107 ALA A N 1
ATOM 824 C CA . ALA A 1 107 ? -2.475 12.797 -6.07 1 97.19 107 ALA A CA 1
ATOM 825 C C . ALA A 1 107 ? -3.711 13.492 -6.629 1 97.19 107 ALA A C 1
ATOM 827 O O . ALA A 1 107 ? -3.631 14.203 -7.633 1 97.19 107 ALA A O 1
ATOM 828 N N . GLY A 1 108 ? -4.805 13.414 -5.918 1 93.69 108 GLY A N 1
ATOM 829 C CA . GLY A 1 108 ? -6.074 13.906 -6.434 1 93.69 108 GLY A CA 1
ATOM 830 C C . GLY A 1 108 ? -6.383 15.328 -6.008 1 93.69 108 GLY A C 1
ATOM 831 O O . GLY A 1 108 ? -7.277 15.969 -6.562 1 93.69 108 GLY A O 1
ATOM 832 N N . ARG A 1 109 ? -5.648 15.867 -5.086 1 91.5 109 ARG A N 1
ATOM 833 C CA . ARG A 1 109 ? -5.926 17.203 -4.586 1 91.5 109 ARG A CA 1
ATOM 834 C C . ARG A 1 109 ? -5.184 18.266 -5.402 1 91.5 109 ARG A C 1
ATOM 836 O O . ARG A 1 109 ? -4.164 17.969 -6.031 1 91.5 109 ARG A O 1
ATOM 843 N N . GLU A 1 110 ? -5.684 19.438 -5.309 1 90.88 110 GLU A N 1
ATOM 844 C CA . GLU A 1 110 ? -5.062 20.531 -6.039 1 90.88 110 GLU A CA 1
ATOM 845 C C . GLU A 1 110 ? -3.611 20.734 -5.605 1 90.88 110 GLU A C 1
ATOM 847 O O . GLU A 1 110 ? -3.311 20.734 -4.41 1 90.88 110 GLU A O 1
ATOM 852 N N . GLY A 1 111 ? -2.734 20.766 -6.637 1 94 111 GLY A N 1
ATOM 853 C CA . GLY A 1 111 ? -1.333 21.047 -6.371 1 94 111 GLY A CA 1
ATOM 854 C C . GLY A 1 111 ? -0.536 19.797 -6.008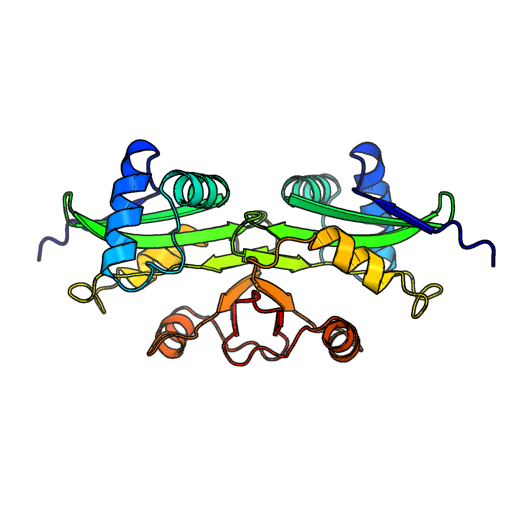 1 94 111 GLY A C 1
ATOM 855 O O . GLY A 1 111 ? 0.696 19.844 -5.973 1 94 111 GLY A O 1
ATOM 856 N N . ALA A 1 112 ? -1.25 18.75 -5.754 1 95.38 112 ALA A N 1
ATOM 857 C CA . ALA A 1 112 ? -0.576 17.547 -5.301 1 95.38 112 ALA A CA 1
ATOM 858 C C . ALA A 1 112 ? 0.375 17.016 -6.371 1 95.38 112 ALA A C 1
ATOM 860 O O . ALA A 1 112 ? 1.514 16.641 -6.07 1 95.38 112 ALA A O 1
ATOM 861 N N . GLU A 1 113 ? -0.057 17.016 -7.574 1 97.56 113 GLU A N 1
ATOM 862 C CA . GLU A 1 113 ? 0.765 16.469 -8.656 1 97.56 113 GLU A CA 1
ATOM 863 C C . GLU A 1 113 ? 2.096 17.219 -8.758 1 97.56 113 GLU A C 1
ATOM 865 O O . GLU A 1 113 ? 3.158 16.594 -8.797 1 97.56 113 GLU A O 1
ATOM 870 N N . ALA A 1 114 ? 2.047 18.469 -8.82 1 97 114 ALA A N 1
ATOM 871 C CA . ALA A 1 114 ? 3.256 19.281 -8.922 1 97 114 ALA A CA 1
ATOM 872 C C . ALA A 1 114 ? 4.168 19.062 -7.715 1 97 114 ALA A C 1
ATOM 874 O O . ALA A 1 114 ? 5.387 18.984 -7.859 1 97 114 ALA A O 1
ATOM 875 N N . PHE A 1 115 ? 3.568 19.047 -6.586 1 97.38 115 PHE A N 1
ATOM 876 C CA . PHE A 1 115 ? 4.332 18.828 -5.363 1 97.38 115 PHE A CA 1
ATOM 877 C C . PHE A 1 115 ? 5.086 17.516 -5.414 1 97.38 115 PHE A C 1
ATOM 879 O O . PHE A 1 115 ? 6.301 17.484 -5.211 1 97.38 115 PHE A O 1
ATOM 886 N N . PHE A 1 116 ? 4.387 16.453 -5.75 1 98.25 116 PHE A N 1
ATOM 887 C CA . PHE A 1 116 ? 5.02 15.141 -5.699 1 98.25 116 PHE A CA 1
ATOM 888 C C . PHE A 1 116 ? 5.977 14.953 -6.867 1 98.25 116 PHE A C 1
ATOM 890 O O . PHE A 1 116 ? 6.98 14.25 -6.746 1 98.25 116 PHE A O 1
ATOM 897 N N . ALA A 1 117 ? 5.703 15.594 -7.973 1 98.12 117 ALA A N 1
ATOM 898 C CA . ALA A 1 117 ? 6.676 15.609 -9.062 1 98.12 117 ALA A CA 1
ATOM 899 C C . ALA A 1 117 ? 8.016 16.172 -8.594 1 98.12 117 ALA A C 1
ATOM 901 O O . ALA A 1 117 ? 9.07 15.664 -8.969 1 98.12 117 ALA A O 1
ATOM 902 N N . SER A 1 118 ? 7.953 17.156 -7.773 1 97.06 118 SER A N 1
ATOM 903 C CA . SER A 1 118 ? 9.164 17.781 -7.25 1 97.06 118 SER A CA 1
ATOM 904 C C . SER A 1 118 ? 9.906 16.828 -6.312 1 97.06 118 SER A C 1
ATOM 906 O O . SER A 1 118 ? 11.07 17.062 -5.98 1 97.06 118 SER A O 1
ATOM 908 N N . LEU A 1 119 ? 9.289 15.82 -5.852 1 96.94 119 LEU A N 1
ATOM 909 C CA . LEU A 1 119 ? 9.891 14.812 -4.988 1 96.94 119 LEU A CA 1
ATOM 910 C C . LEU A 1 119 ? 10.211 13.539 -5.77 1 96.94 119 LEU A C 1
ATOM 912 O O . LEU A 1 119 ? 10.273 12.453 -5.195 1 96.94 119 LEU A O 1
ATOM 916 N N . SER A 1 120 ? 10.227 13.594 -7.09 1 96.75 120 SER A N 1
ATOM 917 C CA . SER A 1 120 ? 10.68 12.555 -8.008 1 96.75 120 SER A CA 1
ATOM 918 C C . SER A 1 120 ? 9.617 11.484 -8.203 1 96.75 120 SER A C 1
ATOM 920 O O . SER A 1 120 ? 9.922 10.352 -8.586 1 96.75 120 SER A O 1
ATOM 922 N N . PHE A 1 121 ? 8.422 11.836 -7.836 1 98.5 121 PHE A N 1
ATOM 923 C CA . PHE A 1 121 ? 7.309 11.016 -8.305 1 98.5 121 PHE A CA 1
ATOM 924 C C . PHE A 1 121 ? 6.941 11.375 -9.742 1 98.5 121 PHE A C 1
ATOM 926 O O . PHE A 1 121 ? 7.133 12.516 -10.164 1 98.5 121 PHE A O 1
ATOM 933 N N . GLU A 1 122 ? 6.453 10.391 -10.383 1 98.31 122 GLU A N 1
ATOM 934 C CA . GLU A 1 122 ? 5.945 10.602 -11.742 1 98.31 122 GLU A CA 1
ATOM 935 C C . GLU A 1 122 ? 4.535 10.031 -11.891 1 98.31 122 GLU A C 1
ATOM 937 O O . GLU A 1 122 ? 4.172 9.062 -11.219 1 98.31 122 GLU A O 1
ATOM 942 N N . THR A 1 123 ? 3.807 10.617 -12.805 1 98 123 THR A N 1
ATOM 943 C CA . THR A 1 123 ? 2.498 10.047 -13.109 1 98 123 THR A CA 1
ATOM 944 C C . THR A 1 123 ? 2.631 8.609 -13.594 1 98 123 THR A C 1
ATOM 946 O O . THR A 1 123 ? 3.438 8.312 -14.477 1 98 123 THR A O 1
ATOM 949 N N . SER A 1 124 ? 1.884 7.762 -12.984 1 98.31 124 SER A N 1
ATOM 950 C CA . SER A 1 124 ? 1.963 6.359 -13.375 1 98.31 124 SER A CA 1
ATOM 951 C C . SER A 1 124 ? 1.115 6.082 -14.617 1 98.31 124 SER A C 1
ATOM 953 O O . SER A 1 124 ? -0.061 6.449 -14.656 1 98.31 124 SER A O 1
ATOM 955 N N . VAL A 1 125 ? 1.681 5.414 -15.562 1 96.69 125 VAL A N 1
ATOM 956 C CA . VAL A 1 125 ? 0.941 5.098 -16.781 1 96.69 125 VAL A CA 1
ATOM 957 C C . VAL A 1 125 ? 0.397 3.672 -16.703 1 96.69 125 VAL A C 1
ATOM 959 O O . VAL A 1 125 ? -0.357 3.238 -17.578 1 96.69 125 VAL A O 1
ATOM 962 N N . ILE A 1 126 ? 0.736 2.984 -15.672 1 97.69 126 ILE A N 1
ATOM 963 C CA . ILE A 1 126 ? 0.32 1.588 -15.617 1 97.69 126 ILE A CA 1
ATOM 964 C C . ILE A 1 126 ? -0.477 1.335 -14.336 1 97.69 126 ILE A C 1
ATOM 966 O O . ILE A 1 126 ? -0.989 0.233 -14.125 1 97.69 126 ILE A O 1
ATOM 970 N N . ALA A 1 127 ? -0.584 2.338 -13.477 1 98.56 127 ALA A N 1
ATOM 971 C CA . ALA A 1 127 ? -1.31 2.141 -12.227 1 98.56 127 ALA A CA 1
ATOM 972 C C . ALA A 1 127 ? -2.811 2.025 -12.469 1 98.56 127 ALA A C 1
ATOM 974 O O . ALA A 1 127 ? -3.373 2.771 -13.273 1 98.56 127 ALA A O 1
ATOM 975 N N . MET A 1 128 ? -3.424 1.062 -11.828 1 98.81 128 MET A N 1
ATOM 976 C CA . MET A 1 128 ? -4.875 0.915 -11.773 1 98.81 128 MET A CA 1
ATOM 977 C C . MET A 1 128 ? -5.371 0.977 -10.328 1 98.81 128 MET A C 1
ATOM 979 O O . MET A 1 128 ? -4.602 0.751 -9.391 1 98.81 128 MET A O 1
ATOM 983 N N . GLU A 1 129 ? -6.594 1.315 -10.148 1 98.75 129 GLU A N 1
ATOM 984 C CA . GLU A 1 129 ? -7.164 1.384 -8.805 1 98.75 129 GLU A CA 1
ATOM 985 C C . GLU A 1 129 ? -8.594 0.846 -8.781 1 98.75 129 GLU A C 1
ATOM 987 O O . GLU A 1 129 ? -9.281 0.858 -9.805 1 98.75 129 GLU A O 1
ATOM 992 N N . ARG A 1 130 ? -8.969 0.292 -7.777 1 97.94 130 ARG A N 1
ATOM 993 C CA . ARG A 1 130 ? -10.352 0.001 -7.414 1 97.94 130 ARG A CA 1
ATOM 994 C C . ARG A 1 130 ? -10.828 0.912 -6.289 1 97.94 130 ARG A C 1
ATOM 996 O O . ARG A 1 130 ? -10.5 0.687 -5.121 1 97.94 130 ARG A O 1
ATOM 1003 N N . PRO A 1 131 ? -11.547 1.923 -6.613 1 95 131 PRO A N 1
ATOM 1004 C CA . PRO A 1 131 ? -11.945 2.914 -5.609 1 95 131 PRO A CA 1
ATOM 1005 C C . PRO A 1 131 ? -12.875 2.338 -4.547 1 95 131 PRO A C 1
ATOM 1007 O O . PRO A 1 131 ? -13.602 1.373 -4.812 1 95 131 PRO A O 1
ATOM 1010 N N . ARG A 1 132 ? -12.781 2.891 -3.395 1 93 132 ARG A N 1
ATOM 1011 C CA . ARG A 1 132 ? -13.727 2.516 -2.342 1 93 132 ARG A CA 1
ATOM 1012 C C . ARG A 1 132 ? -15.156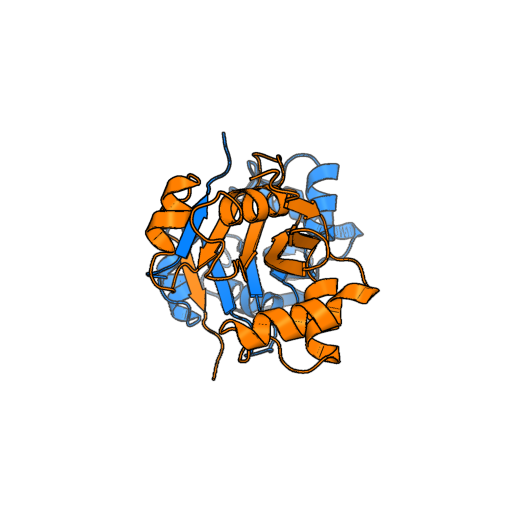 2.867 -2.734 1 93 132 ARG A C 1
ATOM 1014 O O . ARG A 1 132 ? -15.375 3.768 -3.547 1 93 132 ARG A O 1
ATOM 1021 N N . LEU A 1 133 ? -16 1.98 -2.273 1 84.12 133 LEU A N 1
ATOM 1022 C CA . LEU A 1 133 ? -17.406 2.234 -2.545 1 84.12 133 LEU A CA 1
ATOM 1023 C C . LEU A 1 133 ? -17.984 3.238 -1.552 1 84.12 133 LEU A C 1
ATOM 1025 O O . LEU A 1 133 ? -17.688 3.182 -0.358 1 84.12 133 LEU A O 1
ATOM 1029 N N . LYS A 1 134 ? -18.625 4.266 -2.012 1 65.56 134 LYS A N 1
ATOM 1030 C CA . LYS A 1 134 ? -19.266 5.301 -1.212 1 65.56 134 LYS A CA 1
ATOM 1031 C C . LYS A 1 134 ? -20.547 4.781 -0.561 1 65.56 134 LYS A C 1
ATOM 1033 O O . LYS A 1 134 ? -21.25 3.949 -1.14 1 65.56 134 LYS A O 1
ATOM 1038 N N . MET B 1 1 ? -13.766 -31.75 -15.43 1 40.88 1 MET B N 1
ATOM 1039 C CA . MET B 1 1 ? -12.547 -31.25 -14.789 1 40.88 1 MET B CA 1
ATOM 1040 C C . MET B 1 1 ? -12.781 -31 -13.305 1 40.88 1 MET B C 1
ATOM 1042 O O . MET B 1 1 ? -13.531 -30.094 -12.945 1 40.88 1 MET B O 1
ATOM 1046 N N . ASN B 1 2 ? -12.969 -31.922 -12.539 1 47.88 2 ASN B N 1
ATOM 1047 C CA . ASN B 1 2 ? -13.18 -31.938 -11.094 1 47.88 2 ASN B CA 1
ATOM 1048 C C . ASN B 1 2 ? -12.289 -30.922 -10.383 1 47.88 2 ASN B C 1
ATOM 1050 O O . ASN B 1 2 ? -11.117 -31.203 -10.117 1 47.88 2 ASN B O 1
ATOM 1054 N N . SER B 1 3 ? -12.133 -29.562 -10.766 1 59.62 3 SER B N 1
ATOM 1055 C CA . SER B 1 3 ? -11.078 -28.578 -10.562 1 59.62 3 SER B CA 1
ATOM 1056 C C . SER B 1 3 ? -10.844 -28.312 -9.078 1 59.62 3 SER B C 1
ATOM 1058 O O . SER B 1 3 ? -11.766 -27.922 -8.359 1 59.62 3 SER B O 1
ATOM 1060 N N . ASN B 1 4 ? -10.117 -29.219 -8.422 1 85.88 4 ASN B N 1
ATOM 1061 C CA . ASN B 1 4 ? -9.664 -29.203 -7.039 1 85.88 4 ASN B CA 1
ATOM 1062 C C . ASN B 1 4 ? -8.914 -27.906 -6.715 1 85.88 4 ASN B C 1
ATOM 1064 O O . ASN B 1 4 ? -7.762 -27.953 -6.277 1 85.88 4 ASN B O 1
ATOM 1068 N N . LEU B 1 5 ? -9.477 -26.891 -7.129 1 93.44 5 LEU B N 1
ATOM 1069 C CA . LEU B 1 5 ? -8.844 -25.594 -6.879 1 93.44 5 LEU B CA 1
ATOM 1070 C C . LEU B 1 5 ? -9.062 -25.156 -5.438 1 93.44 5 LEU B C 1
ATOM 1072 O O . LEU B 1 5 ? -10.188 -25.188 -4.93 1 93.44 5 LEU B O 1
ATOM 1076 N N . THR B 1 6 ? -7.953 -24.906 -4.758 1 96.69 6 THR B N 1
ATOM 1077 C CA . THR B 1 6 ? -7.996 -24.344 -3.414 1 96.69 6 THR B CA 1
ATOM 1078 C C . THR B 1 6 ? -7.285 -22.984 -3.367 1 96.69 6 THR B C 1
ATOM 1080 O O . THR B 1 6 ? -6.195 -22.844 -3.918 1 96.69 6 THR B O 1
ATOM 1083 N N . ILE B 1 7 ? -7.934 -21.984 -2.777 1 98.19 7 ILE B N 1
ATOM 1084 C CA . ILE B 1 7 ? -7.344 -20.672 -2.541 1 98.19 7 ILE B CA 1
ATOM 1085 C C . ILE B 1 7 ? -7.277 -20.406 -1.039 1 98.19 7 ILE B C 1
ATOM 1087 O O . ILE B 1 7 ? -8.297 -20.484 -0.344 1 98.19 7 ILE B O 1
ATOM 1091 N N . ARG B 1 8 ? -6.152 -20.078 -0.548 1 98.38 8 ARG B N 1
ATOM 1092 C CA . ARG B 1 8 ? -6.012 -19.781 0.875 1 98.38 8 ARG B CA 1
ATOM 1093 C C . ARG B 1 8 ? -4.734 -19 1.153 1 98.38 8 ARG B C 1
ATOM 1095 O O . ARG B 1 8 ? -3.934 -18.766 0.244 1 98.38 8 ARG B O 1
ATOM 1102 N N . ASP B 1 9 ? -4.559 -18.562 2.363 1 98.62 9 ASP B N 1
ATOM 1103 C CA . ASP B 1 9 ? -3.316 -17.906 2.754 1 98.62 9 ASP B CA 1
ATOM 1104 C C . ASP B 1 9 ? -2.131 -18.859 2.66 1 98.62 9 ASP B C 1
ATOM 1106 O O . ASP B 1 9 ? -2.293 -20.078 2.822 1 98.62 9 ASP B O 1
ATOM 1110 N N . VAL B 1 10 ? -1.039 -18.297 2.475 1 98.38 10 VAL B N 1
ATOM 1111 C CA . VAL B 1 10 ? 0.197 -19.078 2.445 1 98.38 10 VAL B CA 1
ATOM 1112 C C . VAL B 1 10 ? 0.546 -19.547 3.855 1 98.38 10 VAL B C 1
ATOM 1114 O O . VAL B 1 10 ? 0.462 -18.766 4.812 1 98.38 10 VAL B O 1
ATOM 1117 N N . LEU B 1 11 ? 0.919 -20.766 3.975 1 97.31 11 LEU B N 1
ATOM 1118 C CA . LEU B 1 11 ? 1.444 -21.266 5.238 1 97.31 11 LEU B CA 1
ATOM 1119 C C . LEU B 1 11 ? 2.941 -21 5.352 1 97.31 11 LEU B C 1
ATOM 1121 O O . LEU B 1 11 ? 3.656 -21.016 4.348 1 97.31 11 LEU B O 1
ATOM 1125 N N . PRO B 1 12 ? 3.406 -20.812 6.598 1 96.81 12 PRO B N 1
ATOM 1126 C CA . PRO B 1 12 ? 4.828 -20.5 6.766 1 96.81 12 PRO B CA 1
ATOM 1127 C C . PRO B 1 12 ? 5.742 -21.547 6.117 1 96.81 12 PRO B C 1
ATOM 1129 O O . PRO B 1 12 ? 6.766 -21.188 5.527 1 96.81 12 PRO B O 1
ATOM 1132 N N . CYS B 1 13 ? 5.371 -22.75 6.113 1 96.81 13 CYS B N 1
ATOM 1133 C CA . CYS B 1 13 ? 6.219 -23.828 5.602 1 96.81 13 CYS B CA 1
ATOM 1134 C C . CYS B 1 13 ? 6.195 -23.859 4.078 1 96.81 13 CYS B C 1
ATOM 1136 O O . CYS B 1 13 ? 7.008 -24.547 3.457 1 96.81 13 CYS B O 1
ATOM 1138 N N . GLU B 1 14 ? 5.332 -23.125 3.473 1 98 14 GLU B N 1
ATOM 1139 C CA . GLU B 1 14 ? 5.164 -23.125 2.021 1 98 14 GLU B CA 1
ATOM 1140 C C . GLU B 1 14 ? 5.91 -21.969 1.371 1 98 14 GLU B C 1
ATOM 1142 O O . GLU B 1 14 ? 6.012 -21.891 0.145 1 98 14 GLU B O 1
ATOM 1147 N N . VAL B 1 15 ? 6.488 -21.109 2.143 1 98.56 15 VAL B N 1
ATOM 1148 C CA . VAL B 1 15 ? 7.02 -19.844 1.646 1 98.56 15 VAL B CA 1
ATOM 1149 C C . VAL B 1 15 ? 8.117 -20.109 0.623 1 98.56 15 VAL B C 1
ATOM 1151 O O . VAL B 1 15 ? 8.156 -19.484 -0.439 1 98.56 15 VAL B O 1
ATOM 1154 N N . GLU B 1 16 ? 8.922 -21.047 0.898 1 98.38 16 GLU B N 1
ATOM 1155 C CA . GLU B 1 16 ? 10 -21.344 -0.047 1 98.38 16 GLU B CA 1
ATOM 1156 C C . GLU B 1 16 ? 9.461 -21.953 -1.331 1 98.38 16 GLU B C 1
ATOM 1158 O O . GLU B 1 16 ? 9.969 -21.688 -2.42 1 98.38 16 GLU B O 1
ATOM 1163 N N . SER B 1 17 ? 8.492 -22.828 -1.243 1 98.38 17 SER B N 1
ATOM 1164 C CA . SER B 1 17 ? 7.863 -23.391 -2.43 1 98.38 17 SER B CA 1
ATOM 1165 C C . SER B 1 17 ? 7.227 -22.312 -3.295 1 98.38 17 SER B C 1
ATOM 1167 O O . SER B 1 17 ? 7.289 -22.375 -4.523 1 98.38 17 SER B O 1
ATOM 1169 N N . VAL B 1 18 ? 6.664 -21.359 -2.67 1 98.62 18 VAL B N 1
ATOM 1170 C CA . VAL B 1 18 ? 6.078 -20.234 -3.385 1 98.62 18 VAL B CA 1
ATOM 1171 C C . VAL B 1 18 ? 7.176 -19.422 -4.078 1 98.62 18 VAL B C 1
ATOM 1173 O O . VAL B 1 18 ? 7.031 -19.031 -5.238 1 98.62 18 VAL B O 1
ATOM 1176 N N . ARG B 1 19 ? 8.297 -19.203 -3.35 1 98.62 19 ARG B N 1
ATOM 1177 C CA . ARG B 1 19 ? 9.422 -18.469 -3.934 1 98.62 19 ARG B CA 1
ATOM 1178 C C . ARG B 1 19 ? 9.906 -19.156 -5.207 1 98.62 19 ARG B C 1
ATOM 1180 O O . ARG B 1 19 ? 10.125 -18.5 -6.227 1 98.62 19 ARG B O 1
ATOM 1187 N N . MET B 1 20 ? 10.016 -20.438 -5.156 1 97.75 20 MET B N 1
ATOM 1188 C CA . MET B 1 20 ? 10.469 -21.203 -6.309 1 97.75 20 MET B CA 1
ATOM 1189 C C . MET B 1 20 ? 9.469 -21.125 -7.457 1 97.75 20 MET B C 1
ATOM 1191 O O . MET B 1 20 ? 9.859 -20.969 -8.617 1 97.75 20 MET B O 1
ATOM 1195 N N . PHE B 1 21 ? 8.242 -21.25 -7.113 1 98 21 PHE B N 1
ATOM 1196 C CA . PHE B 1 21 ? 7.172 -21.109 -8.094 1 98 21 PHE B CA 1
ATOM 1197 C C . PHE B 1 21 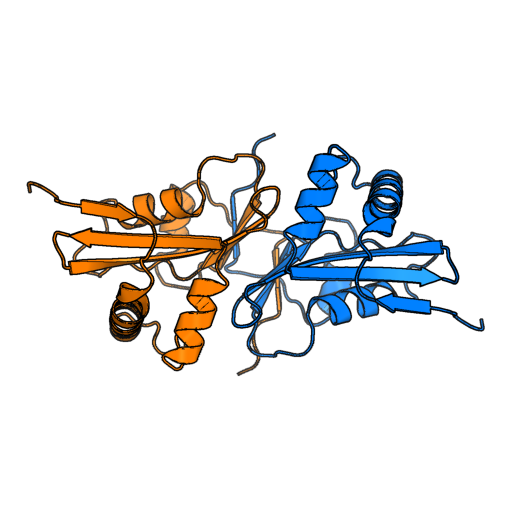? 7.273 -19.766 -8.812 1 98 21 PHE B C 1
ATOM 1199 O O . PHE B 1 21 ? 7.242 -19.719 -10.047 1 98 21 PHE B O 1
ATOM 1206 N N . LEU B 1 22 ? 7.477 -18.672 -8.07 1 97.69 22 LEU B N 1
ATOM 1207 C CA . LEU B 1 22 ? 7.543 -17.328 -8.633 1 97.69 22 LEU B CA 1
ATOM 1208 C C . LEU B 1 22 ? 8.789 -17.156 -9.5 1 97.69 22 LEU B C 1
ATOM 1210 O O . LEU B 1 22 ? 8.727 -16.547 -10.57 1 97.69 22 LEU B O 1
ATOM 1214 N N . GLY B 1 23 ? 9.844 -17.703 -9.008 1 96.69 23 GLY B N 1
ATOM 1215 C CA . GLY B 1 23 ? 11.07 -17.656 -9.781 1 96.69 23 GLY B CA 1
ATOM 1216 C C . GLY B 1 23 ? 10.938 -18.281 -11.156 1 96.69 23 GLY B C 1
ATOM 1217 O O . GLY B 1 23 ? 11.508 -17.797 -12.133 1 96.69 23 GLY B O 1
ATOM 1218 N N . GLN B 1 24 ? 10.148 -19.281 -11.227 1 94.75 24 GLN B N 1
ATOM 1219 C CA . GLN B 1 24 ? 9.953 -20.031 -12.469 1 94.75 24 GLN B CA 1
ATOM 1220 C C . GLN B 1 24 ? 8.938 -19.344 -13.367 1 94.75 24 GLN B C 1
ATOM 1222 O O . GLN B 1 24 ? 8.789 -19.703 -14.539 1 94.75 24 GLN B O 1
ATOM 1227 N N . HIS B 1 25 ? 8.312 -18.359 -12.875 1 93.38 25 HIS B N 1
ATOM 1228 C CA . HIS B 1 25 ? 7.238 -17.734 -13.641 1 93.38 25 HIS B CA 1
ATOM 1229 C C . HIS B 1 25 ? 7.434 -16.234 -13.766 1 93.38 25 HIS B C 1
ATOM 1231 O O . HIS B 1 25 ? 6.473 -15.469 -13.656 1 93.38 25 HIS B O 1
ATOM 1237 N N . GLY B 1 26 ? 8.703 -15.797 -13.836 1 89.19 26 GLY B N 1
ATOM 1238 C CA . GLY B 1 26 ? 9.031 -14.461 -14.312 1 89.19 26 GLY B CA 1
ATOM 1239 C C . GLY B 1 26 ? 9.203 -13.453 -13.195 1 89.19 26 GLY B C 1
ATOM 1240 O O . GLY B 1 26 ? 9.211 -12.242 -13.445 1 89.19 26 GLY B O 1
ATOM 1241 N N . TRP B 1 27 ? 9.359 -13.891 -11.938 1 92.44 27 TRP B N 1
ATOM 1242 C CA . TRP B 1 27 ? 9.445 -12.938 -10.828 1 92.44 27 TRP B CA 1
ATOM 1243 C C . TRP B 1 27 ? 10.75 -13.109 -10.062 1 92.44 27 TRP B C 1
ATOM 1245 O O . TRP B 1 27 ? 10.867 -12.672 -8.914 1 92.44 27 TRP B O 1
ATOM 1255 N N . ALA B 1 28 ? 11.719 -13.75 -10.68 1 92.5 28 ALA B N 1
ATOM 1256 C CA . ALA B 1 28 ? 13.016 -13.992 -10.055 1 92.5 28 ALA B CA 1
ATOM 1257 C C . ALA B 1 28 ? 13.648 -12.688 -9.586 1 92.5 28 ALA B C 1
ATOM 1259 O O . ALA B 1 28 ? 14.312 -12.656 -8.547 1 92.5 28 ALA B O 1
ATOM 1260 N N . HIS B 1 29 ? 13.43 -11.68 -10.25 1 90.44 29 HIS B N 1
ATOM 1261 C CA . HIS B 1 29 ? 14.07 -10.398 -9.961 1 90.44 29 HIS B CA 1
ATOM 1262 C C . HIS B 1 29 ? 13.43 -9.727 -8.75 1 90.44 29 HIS B C 1
ATOM 1264 O O . HIS B 1 29 ? 13.969 -8.758 -8.219 1 90.44 29 HIS B O 1
ATOM 1270 N N . ARG B 1 30 ? 12.367 -10.281 -8.281 1 91.81 30 ARG B N 1
ATOM 1271 C CA . ARG B 1 30 ? 11.625 -9.602 -7.227 1 91.81 30 ARG B CA 1
ATOM 1272 C C . ARG B 1 30 ? 11.594 -10.438 -5.953 1 91.81 30 ARG B C 1
ATOM 1274 O O . ARG B 1 30 ? 11.125 -9.977 -4.91 1 91.81 30 ARG B O 1
ATOM 1281 N N . ILE B 1 31 ? 12.062 -11.617 -5.98 1 95.31 31 ILE B N 1
ATOM 1282 C CA . ILE B 1 31 ? 11.828 -12.484 -4.832 1 95.31 31 ILE B CA 1
ATOM 1283 C C . ILE B 1 31 ? 13.109 -12.609 -4.012 1 95.31 31 ILE B C 1
ATOM 1285 O O . ILE B 1 31 ? 13.078 -13.07 -2.869 1 95.31 31 ILE B O 1
ATOM 1289 N N . GLY B 1 32 ? 14.273 -12.25 -4.508 1 95.38 32 GLY B N 1
ATOM 1290 C CA . GLY B 1 32 ? 15.5 -12.172 -3.736 1 95.38 32 GLY B CA 1
ATOM 1291 C C . GLY B 1 32 ? 15.875 -13.492 -3.078 1 95.38 32 GLY B C 1
ATOM 1292 O O . GLY B 1 32 ? 15.633 -14.562 -3.635 1 95.38 32 GLY B O 1
ATOM 1293 N N . SER B 1 33 ? 16.562 -13.391 -1.957 1 97.31 33 SER B N 1
ATOM 1294 C CA . SER B 1 33 ? 16.953 -14.562 -1.185 1 97.31 33 SER B CA 1
ATOM 1295 C C . SER B 1 33 ? 15.758 -15.18 -0.466 1 97.31 33 SER B C 1
ATOM 1297 O O . SER B 1 33 ? 14.68 -14.578 -0.423 1 97.31 33 SER B O 1
ATOM 1299 N N . ALA B 1 34 ? 16 -16.406 0.097 1 97.62 34 ALA B N 1
ATOM 1300 C CA . ALA B 1 34 ? 14.961 -17.062 0.89 1 97.62 34 ALA B CA 1
ATOM 1301 C C . ALA B 1 34 ? 14.555 -16.203 2.086 1 97.62 34 ALA B C 1
ATOM 1303 O O . ALA B 1 34 ? 13.375 -16.078 2.398 1 97.62 34 ALA B O 1
ATOM 1304 N N . GLU B 1 35 ? 15.547 -15.641 2.686 1 97.88 35 GLU B N 1
ATOM 1305 C CA . GLU B 1 35 ? 15.281 -14.797 3.85 1 97.88 35 GLU B CA 1
ATOM 1306 C C . GLU B 1 35 ? 14.5 -13.547 3.461 1 97.88 35 GLU B C 1
ATOM 1308 O O . GLU B 1 35 ? 13.547 -13.164 4.137 1 97.88 35 GLU B O 1
ATOM 1313 N N . TYR B 1 36 ? 14.922 -12.945 2.383 1 97.94 36 TYR B N 1
ATOM 1314 C CA . TYR B 1 36 ? 14.25 -11.758 1.886 1 97.94 36 TYR B CA 1
ATOM 1315 C C . TYR B 1 36 ? 12.781 -12.047 1.58 1 97.94 36 TYR B C 1
ATOM 1317 O O . TYR B 1 36 ? 11.891 -11.328 2.035 1 97.94 36 TYR B O 1
ATOM 1325 N N . PHE B 1 37 ? 12.578 -13.102 0.886 1 98.44 37 PHE B N 1
ATOM 1326 C CA . PHE B 1 37 ? 11.219 -13.43 0.465 1 98.44 37 PHE B CA 1
ATOM 1327 C C . PHE B 1 37 ? 10.359 -13.812 1.663 1 98.44 37 PHE B C 1
ATOM 1329 O O . PHE B 1 37 ? 9.172 -13.477 1.711 1 98.44 37 PHE B O 1
ATOM 1336 N N . SER B 1 38 ? 10.938 -14.5 2.557 1 98.5 38 SER B N 1
ATOM 1337 C CA . SER B 1 38 ? 10.211 -14.828 3.779 1 98.5 38 SER B CA 1
ATOM 1338 C C . SER B 1 38 ? 9.742 -13.562 4.496 1 98.5 38 SER B C 1
ATOM 1340 O O . SER B 1 38 ? 8.594 -13.492 4.953 1 98.5 38 SER B O 1
ATOM 1342 N N . GLN B 1 39 ? 10.594 -12.594 4.594 1 98.31 39 GLN B N 1
ATOM 1343 C CA . GLN B 1 39 ? 10.234 -11.328 5.219 1 98.31 39 GLN B CA 1
ATOM 1344 C C . GLN B 1 39 ? 9.156 -10.602 4.406 1 98.31 39 GLN B C 1
ATOM 1346 O O . GLN B 1 39 ? 8.242 -10 4.977 1 98.31 39 GLN B O 1
ATOM 1351 N N . LEU B 1 40 ? 9.32 -10.664 3.133 1 98.25 40 LEU B N 1
ATOM 1352 C CA . LEU B 1 40 ? 8.359 -10.047 2.225 1 98.25 40 LEU B CA 1
ATOM 1353 C C . LEU B 1 40 ? 6.953 -10.602 2.463 1 98.25 40 LEU B C 1
ATOM 1355 O O . LEU B 1 40 ? 6 -9.836 2.617 1 98.25 40 LEU B O 1
ATOM 1359 N N . VAL B 1 41 ? 6.828 -11.898 2.492 1 98.56 41 VAL B N 1
ATOM 1360 C CA . VAL B 1 41 ? 5.551 -12.562 2.723 1 98.56 41 VAL B CA 1
ATOM 1361 C C . VAL B 1 41 ? 5.047 -12.234 4.125 1 98.56 41 VAL B C 1
ATOM 1363 O O . VAL B 1 41 ? 3.867 -11.922 4.312 1 98.56 41 VAL B O 1
ATOM 1366 N N . HIS B 1 42 ? 5.961 -12.25 5.066 1 98.12 42 HIS B N 1
ATOM 1367 C CA . HIS B 1 42 ? 5.598 -11.961 6.449 1 98.12 42 HIS B CA 1
ATOM 1368 C C . HIS B 1 42 ? 5.066 -10.539 6.598 1 98.12 42 HIS B C 1
ATOM 1370 O O . HIS B 1 42 ? 4.137 -10.289 7.367 1 98.12 42 HIS B O 1
ATOM 1376 N N . ASN B 1 43 ? 5.652 -9.672 5.895 1 98.31 43 ASN B N 1
ATOM 1377 C CA . ASN B 1 43 ? 5.289 -8.258 6 1 98.31 43 ASN B CA 1
ATOM 1378 C C . ASN B 1 43 ? 4.082 -7.926 5.129 1 98.31 43 ASN B C 1
ATOM 1380 O O . ASN B 1 43 ? 3.656 -6.773 5.062 1 98.31 43 ASN B O 1
ATOM 1384 N N . SER B 1 44 ? 3.547 -8.859 4.445 1 98.56 44 SER B N 1
ATOM 1385 C CA . SER B 1 44 ? 2.311 -8.695 3.686 1 98.56 44 SER B CA 1
ATOM 1386 C C . SER B 1 44 ? 1.096 -9.102 4.516 1 98.56 44 SER B C 1
ATOM 1388 O O . SER B 1 44 ? 0.993 -10.25 4.957 1 98.56 44 SER B O 1
ATOM 1390 N N . GLN B 1 45 ? 0.172 -8.203 4.711 1 98.38 45 GLN B N 1
ATOM 1391 C CA . GLN B 1 45 ? -0.989 -8.484 5.551 1 98.38 45 GLN B CA 1
ATOM 1392 C C . GLN B 1 45 ? -1.945 -9.453 4.863 1 98.38 45 GLN B C 1
ATOM 1394 O O . GLN B 1 45 ? -2.775 -10.086 5.52 1 98.38 45 GLN B O 1
ATOM 1399 N N . ARG B 1 46 ? -1.868 -9.531 3.521 1 98.75 46 ARG B N 1
ATOM 1400 C CA . ARG B 1 46 ? -2.727 -10.406 2.734 1 98.75 46 ARG B CA 1
ATOM 1401 C C . ARG B 1 46 ? -1.905 -11.258 1.767 1 98.75 46 ARG B C 1
ATOM 1403 O O . ARG B 1 46 ? -1.082 -10.727 1.017 1 98.75 46 ARG B O 1
ATOM 1410 N N . THR B 1 47 ? -2.158 -12.547 1.81 1 98.81 47 THR B N 1
ATOM 1411 C CA . THR B 1 47 ? -1.542 -13.469 0.857 1 98.81 47 THR B CA 1
ATOM 1412 C C . THR B 1 47 ? -2.566 -14.461 0.325 1 98.81 47 THR B C 1
ATOM 1414 O O . THR B 1 47 ? -3.594 -14.703 0.963 1 98.81 47 THR B O 1
ATOM 1417 N N . ALA B 1 48 ? -2.256 -14.984 -0.812 1 98.81 48 ALA B N 1
ATOM 1418 C CA . ALA B 1 48 ? -3.082 -16.047 -1.382 1 98.81 48 ALA B CA 1
ATOM 1419 C C . ALA B 1 48 ? -2.238 -17.016 -2.211 1 98.81 48 ALA B C 1
ATOM 1421 O O . ALA B 1 48 ? -1.393 -16.594 -3.002 1 98.81 48 ALA B O 1
ATOM 1422 N N . VAL B 1 49 ? -2.465 -18.266 -1.976 1 98.69 49 VAL B N 1
ATOM 1423 C CA . VAL B 1 49 ? -1.909 -19.297 -2.834 1 98.69 49 VAL B CA 1
ATOM 1424 C C . VAL B 1 49 ? -3.041 -20.109 -3.461 1 98.69 49 VAL B C 1
ATOM 1426 O O . VAL B 1 49 ? -4.039 -20.422 -2.799 1 98.69 49 VAL B O 1
ATOM 1429 N N . ALA B 1 50 ? -2.912 -20.344 -4.723 1 98.31 50 ALA B N 1
ATOM 1430 C CA . ALA B 1 50 ? -3.814 -21.234 -5.445 1 98.31 50 ALA B CA 1
ATOM 1431 C C . ALA B 1 50 ? -3.182 -22.609 -5.645 1 98.31 50 ALA B C 1
ATOM 1433 O O . ALA B 1 50 ? -2.047 -22.703 -6.117 1 98.31 50 ALA B O 1
ATOM 1434 N N . LEU B 1 51 ? -3.969 -23.594 -5.297 1 97.31 51 LEU B N 1
ATOM 1435 C CA . LEU B 1 51 ? -3.48 -24.969 -5.422 1 97.31 51 LEU B CA 1
ATOM 1436 C C . LEU B 1 51 ? -4.414 -25.797 -6.289 1 97.31 51 LEU B C 1
ATOM 1438 O O . LEU B 1 51 ? -5.637 -25.688 -6.18 1 97.31 51 LEU B O 1
ATOM 1442 N N . ASN B 1 52 ? -3.885 -26.5 -7.188 1 95.44 52 ASN B N 1
ATOM 1443 C CA . ASN B 1 52 ? -4.531 -27.641 -7.84 1 95.44 52 ASN B CA 1
ATOM 1444 C C . ASN B 1 52 ? -4.027 -28.969 -7.285 1 95.44 52 ASN B C 1
ATOM 1446 O O . ASN B 1 52 ? -2.959 -29.438 -7.676 1 95.44 52 ASN B O 1
ATOM 1450 N N . GLY B 1 53 ? -4.773 -29.562 -6.379 1 92.62 53 GLY B N 1
ATOM 1451 C CA . GLY B 1 53 ? -4.191 -30.609 -5.547 1 92.62 53 GLY B CA 1
ATOM 1452 C C . GLY B 1 53 ? -3.076 -30.094 -4.652 1 92.62 53 GLY B C 1
ATOM 1453 O O . GLY B 1 53 ? -3.293 -29.219 -3.818 1 92.62 53 GLY B O 1
ATOM 1454 N N . GLU B 1 54 ? -1.899 -30.578 -4.859 1 92.06 54 GLU B N 1
ATOM 1455 C CA . GLU B 1 54 ? -0.765 -30.156 -4.043 1 92.06 54 GLU B CA 1
ATOM 1456 C C . GLU B 1 54 ? 0.145 -29.203 -4.812 1 92.06 54 GLU B C 1
ATOM 1458 O O . GLU B 1 54 ? 1.111 -28.672 -4.258 1 92.06 54 GLU B O 1
ATOM 1463 N N . GLN B 1 55 ? -0.271 -28.953 -5.941 1 95.06 55 GLN B N 1
ATOM 1464 C CA . GLN B 1 55 ? 0.582 -28.141 -6.801 1 95.06 55 GLN B CA 1
ATOM 1465 C C . GLN B 1 55 ? 0.208 -26.656 -6.703 1 95.06 55 GLN B C 1
ATOM 1467 O O . GLN B 1 55 ? -0.963 -26.297 -6.84 1 95.06 55 GLN B O 1
ATOM 1472 N N . ILE B 1 56 ? 1.204 -25.891 -6.477 1 97.62 56 ILE B N 1
ATOM 1473 C CA . ILE B 1 56 ? 0.99 -24.438 -6.512 1 97.62 56 ILE B CA 1
ATOM 1474 C C . ILE B 1 56 ? 0.796 -23.984 -7.957 1 97.62 56 ILE B C 1
ATOM 1476 O O . ILE B 1 56 ? 1.636 -24.266 -8.82 1 97.62 56 ILE B O 1
ATOM 1480 N N . ILE B 1 57 ? -0.308 -23.266 -8.203 1 97.62 57 ILE B N 1
ATOM 1481 C CA . ILE B 1 57 ? -0.55 -22.828 -9.57 1 97.62 57 ILE B CA 1
ATOM 1482 C C . ILE B 1 57 ? -0.755 -21.312 -9.609 1 97.62 57 ILE B C 1
ATOM 1484 O O . ILE B 1 57 ? -1.024 -20.75 -10.672 1 97.62 57 ILE B O 1
ATOM 1488 N N . GLY B 1 58 ? -0.68 -20.641 -8.461 1 98.19 58 GLY B N 1
ATOM 1489 C CA . GLY B 1 58 ? -0.807 -19.203 -8.422 1 98.19 58 GLY B CA 1
ATOM 1490 C C . GLY B 1 58 ? -0.459 -18.609 -7.066 1 98.19 58 GLY B C 1
ATOM 1491 O O . GLY B 1 58 ? -0.407 -19.328 -6.066 1 98.19 58 GLY B O 1
ATOM 1492 N N . PHE B 1 59 ? -0.232 -17.359 -7.105 1 98.75 59 PHE B N 1
ATOM 1493 C CA . PHE B 1 59 ? 0.137 -16.625 -5.906 1 98.75 59 PHE B CA 1
ATOM 1494 C C . PHE B 1 59 ? -0.219 -15.141 -6.043 1 98.75 59 PHE B C 1
ATOM 1496 O O . PHE B 1 59 ? -0.167 -14.586 -7.141 1 98.75 59 PHE B O 1
ATOM 1503 N N . ALA B 1 60 ? -0.587 -14.555 -4.984 1 98.69 60 ALA B N 1
ATOM 1504 C CA . ALA B 1 60 ? -0.776 -13.109 -4.902 1 98.69 60 ALA B CA 1
ATOM 1505 C C . ALA B 1 60 ? -0.503 -12.602 -3.488 1 98.69 60 ALA B C 1
ATOM 1507 O O . ALA B 1 60 ? -0.612 -13.352 -2.518 1 98.69 60 ALA B O 1
ATOM 1508 N N . ARG B 1 61 ? -0.118 -11.422 -3.416 1 98.75 61 ARG B N 1
ATOM 1509 C CA . ARG B 1 61 ? 0.025 -10.781 -2.111 1 98.75 61 ARG B CA 1
ATOM 1510 C C . ARG B 1 61 ? -0.364 -9.312 -2.174 1 98.75 61 ARG B C 1
ATOM 1512 O O . ARG B 1 61 ? -0.37 -8.711 -3.252 1 98.75 61 ARG B O 1
ATOM 1519 N N . GLY B 1 62 ? -0.689 -8.773 -1.058 1 98.75 62 GLY B N 1
ATOM 1520 C CA . GLY B 1 62 ? -1.001 -7.359 -0.915 1 98.75 62 GLY B CA 1
ATOM 1521 C C . GLY B 1 62 ? -0.622 -6.797 0.444 1 98.75 62 GLY B C 1
ATOM 1522 O O . GLY B 1 62 ? -0.6 -7.527 1.438 1 98.75 62 GLY B O 1
ATOM 1523 N N . ILE B 1 63 ? -0.264 -5.543 0.443 1 98.88 63 ILE B N 1
ATOM 1524 C CA . ILE B 1 63 ? -0.122 -4.809 1.694 1 98.88 63 ILE B CA 1
ATOM 1525 C C . ILE B 1 63 ? -1.336 -3.906 1.903 1 98.88 63 ILE B C 1
ATOM 1527 O O . ILE B 1 63 ? -1.867 -3.338 0.947 1 98.88 63 ILE B O 1
ATOM 1531 N N . THR B 1 64 ? -1.794 -3.865 3.178 1 98.81 64 THR B N 1
ATOM 1532 C CA . THR B 1 64 ? -2.992 -3.088 3.473 1 98.81 64 THR B CA 1
ATOM 1533 C C . THR B 1 64 ? -3.055 -2.73 4.953 1 98.81 64 THR B C 1
ATOM 1535 O O . THR B 1 64 ? -2.498 -3.439 5.793 1 98.81 64 THR B O 1
ATOM 1538 N N . ASP B 1 65 ? -3.66 -1.604 5.203 1 98.62 65 ASP B N 1
ATOM 1539 C CA . ASP B 1 65 ? -3.988 -1.283 6.586 1 98.62 65 ASP B CA 1
ATOM 1540 C C . ASP B 1 65 ? -5.301 -1.938 7.008 1 98.62 65 ASP B C 1
ATOM 1542 O O . ASP B 1 65 ? -5.703 -1.852 8.172 1 98.62 65 ASP B O 1
ATOM 1546 N N . GLY B 1 66 ? -5.957 -2.645 6.062 1 98.19 66 GLY B N 1
ATOM 1547 C CA . GLY B 1 66 ? -7.195 -3.361 6.328 1 98.19 66 GLY B CA 1
ATOM 1548 C C . GLY B 1 66 ? -8.391 -2.445 6.5 1 98.19 66 GLY B C 1
ATOM 1549 O O . GLY B 1 66 ? -9.484 -2.902 6.832 1 98.19 66 GLY B O 1
ATOM 1550 N N . LEU B 1 67 ? -8.242 -1.148 6.25 1 98 67 LEU B N 1
ATOM 1551 C CA . LEU B 1 67 ? -9.297 -0.184 6.555 1 98 67 LEU B CA 1
ATOM 1552 C C . LEU B 1 67 ? -9.484 0.798 5.402 1 98 67 LEU B C 1
ATOM 1554 O O . LEU B 1 67 ? -10.609 1.025 4.949 1 98 67 LEU B O 1
ATOM 1558 N N . SER B 1 68 ? -8.367 1.358 4.859 1 98 68 SER B N 1
ATOM 1559 C CA . SER B 1 68 ? -8.5 2.479 3.932 1 98 68 SER B CA 1
ATOM 1560 C C . SER B 1 68 ? -7.746 2.209 2.633 1 98 68 SER B C 1
ATOM 1562 O O . SER B 1 68 ? -8.242 2.529 1.547 1 98 68 SER B O 1
ATOM 1564 N N . ASN B 1 69 ? -6.559 1.646 2.742 1 98.44 69 ASN B N 1
ATOM 1565 C CA . ASN B 1 69 ? -5.691 1.515 1.574 1 98.44 69 ASN B CA 1
ATOM 1566 C C . ASN B 1 69 ? -5.176 0.087 1.416 1 98.44 69 ASN B C 1
ATOM 1568 O O . ASN B 1 69 ? -4.945 -0.606 2.408 1 98.44 69 ASN B O 1
ATOM 1572 N N . GLY B 1 70 ? -4.953 -0.259 0.202 1 98.81 70 GLY B N 1
ATOM 1573 C CA . GLY B 1 70 ? -4.301 -1.508 -0.159 1 98.81 70 GLY B CA 1
ATOM 1574 C C . GLY B 1 70 ? -3.475 -1.406 -1.426 1 98.81 70 GLY B C 1
ATOM 1575 O O . GLY B 1 70 ? -3.814 -0.646 -2.336 1 98.81 70 GLY B O 1
ATOM 1576 N N . TYR B 1 71 ? -2.43 -2.115 -1.487 1 98.94 71 TYR B N 1
ATOM 1577 C CA . TYR B 1 71 ? -1.538 -2.266 -2.631 1 98.94 71 TYR B CA 1
ATOM 1578 C C . TYR B 1 71 ? -1.386 -3.732 -3.016 1 98.94 71 TYR B C 1
ATOM 1580 O O . TYR B 1 71 ? -0.806 -4.52 -2.264 1 98.94 71 TYR B O 1
ATOM 1588 N N . LEU B 1 72 ? -1.985 -4.047 -4.141 1 98.75 72 LEU B N 1
ATOM 1589 C CA . LEU B 1 72 ? -1.954 -5.41 -4.66 1 98.75 72 LEU B CA 1
ATOM 1590 C C . LEU B 1 72 ? -0.704 -5.641 -5.504 1 98.75 72 LEU B C 1
ATOM 1592 O O . LEU B 1 72 ? -0.42 -4.871 -6.426 1 98.75 72 LEU B O 1
ATOM 1596 N N . SER B 1 73 ? 0.006 -6.652 -5.18 1 95.88 73 SER B N 1
ATOM 1597 C CA . SER B 1 73 ? 1.244 -6.973 -5.883 1 95.88 73 SER B CA 1
ATOM 1598 C C . SER B 1 73 ? 1.368 -8.469 -6.125 1 95.88 73 SER B C 1
ATOM 1600 O O . SER B 1 73 ? 0.632 -9.266 -5.535 1 95.88 73 SER B O 1
ATOM 1602 N N . MET B 1 74 ? 2.17 -8.852 -7.109 1 96.38 74 MET B N 1
ATOM 1603 C CA . MET B 1 74 ? 2.621 -10.211 -7.414 1 96.38 74 MET B CA 1
ATOM 1604 C C . MET B 1 74 ? 1.435 -11.133 -7.66 1 96.38 74 MET B C 1
ATOM 1606 O O . MET B 1 74 ? 1.357 -12.219 -7.082 1 96.38 74 MET B O 1
ATOM 1610 N N . VAL B 1 75 ? 0.536 -10.781 -8.453 1 97.25 75 VAL B N 1
ATOM 1611 C CA . VAL B 1 75 ? -0.517 -11.688 -8.898 1 97.25 75 VAL B CA 1
ATOM 1612 C C . VAL B 1 75 ? -0.008 -12.539 -10.062 1 97.25 75 VAL B C 1
ATOM 1614 O O . VAL B 1 75 ? 0.183 -12.039 -11.172 1 97.25 75 VAL B O 1
ATOM 1617 N N . VAL B 1 76 ? 0.148 -13.789 -9.789 1 97.25 76 VAL B N 1
ATOM 1618 C CA . VAL B 1 76 ? 0.773 -14.695 -10.758 1 97.25 76 VAL B CA 1
ATOM 1619 C C . VAL B 1 76 ? -0.058 -15.969 -10.883 1 97.25 76 VAL B C 1
ATOM 1621 O O . VAL B 1 76 ? -0.489 -16.547 -9.883 1 97.25 76 VAL B O 1
ATOM 1624 N N . VAL B 1 77 ? -0.319 -16.328 -12.047 1 96.81 77 VAL B N 1
ATOM 1625 C CA . VAL B 1 77 ? -0.983 -17.594 -12.344 1 96.81 77 VAL B CA 1
ATOM 1626 C C . VAL B 1 77 ? -0.141 -18.406 -13.328 1 96.81 77 VAL B C 1
ATOM 1628 O O . VAL B 1 77 ? 0.35 -17.859 -14.328 1 96.81 77 VAL B O 1
ATOM 1631 N N . HIS B 1 78 ? 0.031 -19.641 -12.984 1 95.25 78 HIS B N 1
ATOM 1632 C CA . HIS B 1 78 ? 0.686 -20.531 -13.938 1 95.25 78 HIS B CA 1
ATOM 1633 C C . HIS B 1 78 ? 0.045 -20.438 -15.312 1 95.25 78 HIS B C 1
ATOM 1635 O O . HIS B 1 78 ? -1.181 -20.484 -15.438 1 95.25 78 HIS B O 1
ATOM 1641 N N . GLY B 1 79 ? 0.838 -20.359 -16.297 1 91.75 79 GLY B N 1
ATOM 1642 C CA . GLY B 1 79 ? 0.376 -20.125 -17.641 1 91.75 79 GLY B CA 1
ATOM 1643 C C . GLY B 1 79 ? -0.664 -21.125 -18.109 1 91.75 79 GLY B C 1
ATOM 1644 O O . GLY B 1 79 ? -1.653 -20.766 -18.75 1 91.75 79 GLY B O 1
ATOM 1645 N N . GLN B 1 80 ? -0.583 -22.359 -17.734 1 89.56 80 GLN B N 1
ATOM 1646 C CA . GLN B 1 80 ? -1.463 -23.438 -18.156 1 89.56 80 GLN B CA 1
ATOM 1647 C C . GLN B 1 80 ? -2.826 -23.344 -17.484 1 89.56 80 GLN B C 1
ATOM 1649 O O . GLN B 1 80 ? -3.777 -24.016 -17.891 1 89.56 80 GLN B O 1
ATOM 1654 N N . HIS B 1 81 ? -2.879 -22.516 -16.484 1 88 81 HIS B N 1
ATOM 1655 C CA . HIS B 1 81 ? -4.109 -22.422 -15.711 1 88 81 HIS B CA 1
ATOM 1656 C C . HIS B 1 81 ? -4.746 -21.047 -15.836 1 88 81 HIS B C 1
ATOM 1658 O O . HIS B 1 81 ? -5.633 -20.703 -15.055 1 88 81 HIS B O 1
ATOM 1664 N N . ARG B 1 82 ? -4.27 -20.375 -16.781 1 85.31 82 ARG B N 1
ATOM 1665 C CA . ARG B 1 82 ? -4.844 -19.047 -17 1 85.31 82 ARG B CA 1
ATOM 1666 C C . ARG B 1 82 ? -6.199 -19.156 -17.688 1 85.31 82 ARG B C 1
ATOM 1668 O O . ARG B 1 82 ? -6.543 -20.188 -18.25 1 85.31 82 ARG B O 1
ATOM 1675 N N . ARG B 1 83 ? -6.98 -18.125 -17.438 1 83.38 83 ARG B N 1
ATOM 1676 C CA . ARG B 1 83 ? -8.312 -17.984 -18.016 1 83.38 83 ARG B CA 1
ATOM 1677 C C . ARG B 1 83 ? -9.258 -19.031 -17.469 1 83.38 83 ARG B C 1
ATOM 1679 O O . ARG B 1 83 ? -10.172 -19.484 -18.156 1 83.38 83 ARG B O 1
ATOM 1686 N N . ASN B 1 84 ? -9.023 -19.453 -16.281 1 87.38 84 ASN B N 1
ATOM 1687 C CA . ASN B 1 84 ? -9.883 -20.438 -15.617 1 87.38 84 ASN B CA 1
ATOM 1688 C C . ASN B 1 84 ? -10.367 -19.922 -14.266 1 87.38 84 ASN B C 1
ATOM 1690 O O . ASN B 1 84 ? -10.703 -20.719 -13.383 1 87.38 84 ASN B O 1
ATOM 1694 N N . GLY B 1 85 ? -10.203 -18.625 -14.047 1 94.38 85 GLY B N 1
ATOM 1695 C CA . GLY B 1 85 ? -10.758 -18.016 -12.852 1 94.38 85 GLY B CA 1
ATOM 1696 C C . GLY B 1 85 ? -9.789 -17.969 -11.688 1 94.38 85 GLY B C 1
ATOM 1697 O O . GLY B 1 85 ? -10.094 -17.422 -10.633 1 94.38 85 GLY B O 1
ATOM 1698 N N . VAL B 1 86 ? -8.609 -18.562 -11.859 1 96.88 86 VAL B N 1
ATOM 1699 C CA . VAL B 1 86 ? -7.625 -18.625 -10.789 1 96.88 86 VAL B CA 1
ATOM 1700 C C . VAL B 1 86 ? -7.188 -17.219 -10.391 1 96.88 86 VAL B C 1
ATOM 1702 O O . VAL B 1 86 ? -7.156 -16.891 -9.203 1 96.88 86 VAL B O 1
ATOM 1705 N N . GLY B 1 87 ? -6.914 -16.391 -11.375 1 97.69 87 GLY B N 1
ATOM 1706 C CA . GLY B 1 87 ? -6.5 -15.023 -11.094 1 97.69 87 GLY B CA 1
ATOM 1707 C C . GLY B 1 87 ? -7.539 -14.234 -10.32 1 97.69 87 GLY B C 1
ATOM 1708 O O . GLY B 1 87 ? -7.211 -13.562 -9.344 1 97.69 87 GLY B O 1
ATOM 1709 N N . ARG B 1 88 ? -8.742 -14.375 -10.773 1 97.88 88 ARG B N 1
ATOM 1710 C CA . ARG B 1 88 ? -9.836 -13.695 -10.086 1 97.88 88 ARG B CA 1
ATOM 1711 C C . ARG B 1 88 ? -9.938 -14.156 -8.633 1 97.88 88 ARG B C 1
ATOM 1713 O O . ARG B 1 88 ? -10.062 -13.328 -7.727 1 97.88 88 ARG B O 1
ATOM 1720 N N . ALA B 1 89 ? -9.875 -15.398 -8.414 1 97.94 89 ALA B N 1
ATOM 1721 C CA . ALA B 1 89 ? -9.984 -15.953 -7.066 1 97.94 89 ALA B CA 1
ATOM 1722 C C . ALA B 1 89 ? -8.859 -15.461 -6.172 1 97.94 89 ALA B C 1
ATOM 1724 O O . ALA B 1 89 ? -9.078 -15.156 -4.996 1 97.94 89 ALA B O 1
ATOM 1725 N N . LEU B 1 90 ? -7.645 -15.391 -6.715 1 98.5 90 LEU B N 1
ATOM 1726 C CA . LEU B 1 90 ? -6.496 -14.891 -5.969 1 98.5 90 LEU B CA 1
ATOM 1727 C C . LEU B 1 90 ? -6.707 -13.438 -5.551 1 98.5 90 LEU B C 1
ATOM 1729 O O . LEU B 1 90 ? -6.535 -13.094 -4.383 1 98.5 90 LEU B O 1
ATOM 1733 N N . VAL B 1 91 ? -7.121 -12.641 -6.484 1 98.69 91 VAL B N 1
ATOM 1734 C CA . VAL B 1 91 ? -7.293 -11.211 -6.25 1 98.69 91 VAL B CA 1
ATOM 1735 C C . VAL B 1 91 ? -8.406 -10.992 -5.223 1 98.69 91 VAL B C 1
ATOM 1737 O O . VAL B 1 91 ? -8.234 -10.219 -4.273 1 98.69 91 VAL B O 1
ATOM 1740 N N . GLU B 1 92 ? -9.461 -11.656 -5.371 1 98.38 92 GLU B N 1
ATOM 1741 C CA . GLU B 1 92 ? -10.586 -11.523 -4.453 1 98.38 92 GLU B CA 1
ATOM 1742 C C . GLU B 1 92 ? -10.195 -11.953 -3.041 1 98.38 92 GLU B C 1
ATOM 1744 O O . GLU B 1 92 ? -10.609 -11.328 -2.059 1 98.38 92 GLU B O 1
ATOM 1749 N N . HIS B 1 93 ? -9.445 -13 -2.967 1 98.75 93 HIS B N 1
ATOM 1750 C CA . HIS B 1 93 ? -8.984 -13.469 -1.662 1 98.75 93 HIS B CA 1
ATOM 1751 C C . HIS B 1 93 ? -8.102 -12.43 -0.983 1 98.75 93 HIS B C 1
ATOM 1753 O O . HIS B 1 93 ? -8.258 -12.156 0.208 1 98.75 93 HIS B O 1
ATOM 1759 N N . VAL B 1 94 ? -7.203 -11.828 -1.713 1 98.81 94 VAL B N 1
ATOM 1760 C CA . VAL B 1 94 ? -6.281 -10.836 -1.166 1 98.81 94 VAL B CA 1
ATOM 1761 C C . VAL B 1 94 ? -7.051 -9.586 -0.766 1 98.81 94 VAL B C 1
ATOM 1763 O O . VAL B 1 94 ? -6.832 -9.031 0.314 1 98.81 94 VAL B O 1
ATOM 1766 N N . MET B 1 95 ? -7.938 -9.141 -1.556 1 98.38 95 MET B N 1
ATOM 1767 C CA . MET B 1 95 ? -8.625 -7.875 -1.313 1 98.38 95 MET B CA 1
ATOM 1768 C C . MET B 1 95 ? -9.625 -8.008 -0.173 1 98.38 95 MET B C 1
ATOM 1770 O O . MET B 1 95 ? -9.852 -7.059 0.58 1 98.38 95 MET B O 1
ATOM 1774 N N . GLY B 1 96 ? -10.219 -9.203 -0.08 1 97.75 96 GLY B N 1
ATOM 1775 C CA . GLY B 1 96 ? -11.281 -9.375 0.897 1 97.75 96 GLY B CA 1
ATOM 1776 C C . GLY B 1 96 ? -12.547 -8.633 0.537 1 97.75 96 GLY B C 1
ATOM 1777 O O . GLY B 1 96 ? -12.828 -8.398 -0.642 1 97.75 96 GLY B O 1
ATOM 1778 N N . ASP B 1 97 ? -13.367 -8.242 1.587 1 95.69 97 ASP B N 1
ATOM 1779 C CA . ASP B 1 97 ? -14.719 -7.773 1.304 1 95.69 97 ASP B CA 1
ATOM 1780 C C . ASP B 1 97 ? -14.938 -6.363 1.847 1 95.69 97 ASP B C 1
ATOM 1782 O O . ASP B 1 97 ? -16.062 -5.852 1.825 1 95.69 97 ASP B O 1
ATOM 1786 N N . ASN B 1 98 ? -13.922 -5.742 2.334 1 97.12 98 ASN B N 1
ATOM 1787 C CA . ASN B 1 98 ? -14.094 -4.398 2.877 1 97.12 98 ASN B CA 1
ATOM 1788 C C . ASN B 1 98 ? -14.203 -3.355 1.769 1 97.12 98 ASN B C 1
ATOM 1790 O O . ASN B 1 98 ? -13.211 -3.035 1.113 1 97.12 98 ASN B O 1
ATOM 1794 N N . PRO B 1 99 ? -15.328 -2.793 1.574 1 95.75 99 PRO B N 1
ATOM 1795 C CA . PRO B 1 99 ? -15.516 -1.845 0.473 1 95.75 99 PRO B CA 1
ATOM 1796 C C . PRO B 1 99 ? -14.875 -0.486 0.75 1 95.75 99 PRO B C 1
ATOM 1798 O O . PRO B 1 99 ? -14.844 0.376 -0.132 1 95.75 99 PRO B O 1
ATOM 1801 N N . GLY B 1 100 ? -14.383 -0.272 1.961 1 96.44 100 GLY B N 1
ATOM 1802 C CA . GLY B 1 100 ? -13.805 1.004 2.352 1 96.44 100 GLY B CA 1
ATOM 1803 C C . GLY B 1 100 ? -12.352 1.155 1.935 1 96.44 100 GLY B C 1
ATOM 1804 O O . GLY B 1 100 ? -11.734 2.195 2.178 1 96.44 100 GLY B O 1
ATOM 1805 N N . ILE B 1 101 ? -11.867 0.136 1.318 1 98 101 ILE B N 1
ATOM 1806 C CA . ILE B 1 101 ? -10.453 0.164 0.954 1 98 101 ILE B CA 1
ATOM 1807 C C . ILE B 1 101 ? -10.305 0.556 -0.515 1 98 101 ILE B C 1
ATOM 1809 O O . ILE B 1 101 ? -10.977 -0.004 -1.383 1 98 101 ILE B O 1
ATOM 1813 N N . THR B 1 102 ? -9.461 1.534 -0.792 1 98.12 102 THR B N 1
ATOM 1814 C CA . THR B 1 102 ? -8.969 1.757 -2.148 1 98.12 102 THR B CA 1
ATOM 1815 C C . THR B 1 102 ? -7.754 0.884 -2.434 1 98.12 102 THR B C 1
ATOM 1817 O O . THR B 1 102 ? -6.738 0.98 -1.742 1 98.12 102 THR B O 1
ATOM 1820 N N . TRP B 1 103 ? -7.879 0.045 -3.381 1 98.75 103 TRP B N 1
ATOM 1821 C CA . TRP B 1 103 ? -6.762 -0.791 -3.809 1 98.75 103 TRP B CA 1
ATOM 1822 C C . TRP B 1 103 ? -6.074 -0.194 -5.031 1 98.75 103 TRP B C 1
ATOM 1824 O O . TRP B 1 103 ? -6.738 0.269 -5.961 1 98.75 103 TRP B O 1
ATOM 1834 N N . VAL B 1 104 ? -4.77 -0.197 -5.023 1 98.81 104 VAL B N 1
ATOM 1835 C CA . VAL B 1 104 ? -3.984 0.191 -6.191 1 98.81 104 VAL B CA 1
ATOM 1836 C C . VAL B 1 104 ? -3.078 -0.963 -6.609 1 98.81 104 VAL B C 1
ATOM 1838 O O . VAL B 1 104 ? -2.77 -1.844 -5.805 1 98.81 104 VAL B O 1
ATOM 1841 N N . LEU B 1 105 ? -2.744 -1.029 -7.812 1 98.75 105 LEU B N 1
ATOM 1842 C CA . LEU B 1 105 ? -1.743 -1.943 -8.352 1 98.75 105 LEU B CA 1
ATOM 1843 C C . LEU B 1 105 ? -1.076 -1.351 -9.594 1 98.75 105 LEU B C 1
ATOM 1845 O O . LEU B 1 105 ? -1.527 -0.331 -10.117 1 98.75 105 LEU B O 1
ATOM 1849 N N . ARG B 1 106 ? 0.035 -1.931 -9.961 1 97.94 106 ARG B N 1
ATOM 1850 C CA . ARG B 1 106 ? 0.729 -1.58 -11.195 1 97.94 106 ARG B CA 1
ATOM 1851 C C . ARG B 1 106 ? 0.577 -2.682 -12.234 1 97.94 106 ARG B C 1
ATOM 1853 O O . ARG B 1 106 ? 1.108 -3.781 -12.07 1 97.94 106 ARG B O 1
ATOM 1860 N N . ALA B 1 107 ? -0.153 -2.416 -13.25 1 97.19 107 ALA B N 1
ATOM 1861 C CA . ALA B 1 107 ? -0.459 -3.389 -14.297 1 97.19 107 ALA B CA 1
ATOM 1862 C C . ALA B 1 107 ? 0.482 -3.23 -15.484 1 97.19 107 ALA B C 1
ATOM 1864 O O . ALA B 1 107 ? 0.042 -2.91 -16.594 1 97.19 107 ALA B O 1
ATOM 1865 N N . GLY B 1 108 ? 1.724 -3.6 -15.305 1 93.69 108 GLY B N 1
ATOM 1866 C CA . GLY B 1 108 ? 2.734 -3.342 -16.312 1 93.69 108 GLY B CA 1
ATOM 1867 C C . GLY B 1 108 ? 2.961 -4.52 -17.25 1 93.69 108 GLY B C 1
ATOM 1868 O O . GLY B 1 108 ? 3.592 -4.375 -18.297 1 93.69 108 GLY B O 1
ATOM 1869 N N . ARG B 1 109 ? 2.432 -5.66 -16.938 1 91.44 109 ARG B N 1
ATOM 1870 C CA . ARG B 1 109 ? 2.658 -6.848 -17.75 1 91.44 109 ARG B CA 1
ATOM 1871 C C . ARG B 1 109 ? 1.594 -6.98 -18.844 1 91.44 109 ARG B C 1
ATOM 1873 O O . ARG B 1 109 ? 0.493 -6.441 -18.703 1 91.44 109 ARG B O 1
ATOM 1880 N N . GLU B 1 110 ? 1.949 -7.715 -19.828 1 90.81 110 GLU B N 1
ATOM 1881 C CA . GLU B 1 110 ? 1.012 -7.93 -20.922 1 90.81 110 GLU B CA 1
ATOM 1882 C C . GLU B 1 110 ? -0.279 -8.578 -20.422 1 90.81 110 GLU B C 1
ATOM 1884 O O . GLU B 1 110 ? -0.242 -9.539 -19.6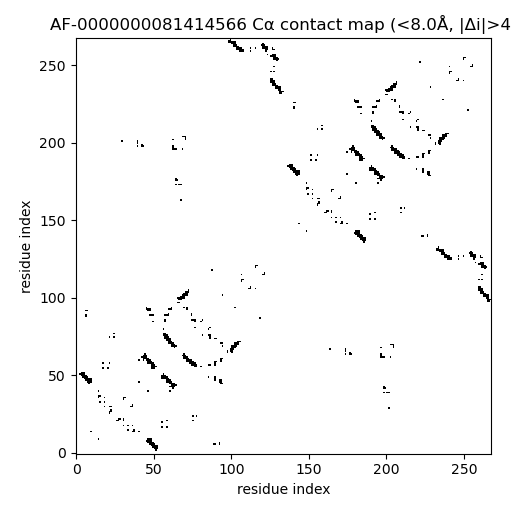56 1 90.81 110 GLU B O 1
ATOM 1889 N N . GLY B 1 111 ? -1.393 -7.914 -20.812 1 94.06 111 GLY B N 1
ATOM 1890 C CA . GLY B 1 111 ? -2.693 -8.484 -20.5 1 94.06 111 GLY B CA 1
ATOM 1891 C C . GLY B 1 111 ? -3.193 -8.086 -19.109 1 94.06 111 GLY B C 1
ATOM 1892 O O . GLY B 1 111 ? -4.363 -8.305 -18.797 1 94.06 111 GLY B O 1
ATOM 1893 N N . ALA B 1 112 ? -2.307 -7.539 -18.359 1 95.38 112 ALA B N 1
ATOM 1894 C CA . ALA B 1 112 ? -2.668 -7.215 -16.984 1 95.38 112 ALA B CA 1
ATOM 1895 C C . ALA B 1 112 ? -3.797 -6.191 -16.938 1 95.38 112 ALA B C 1
ATOM 1897 O O . ALA B 1 112 ? -4.75 -6.344 -16.172 1 95.38 112 ALA B O 1
ATOM 1898 N N . GLU B 1 113 ? -3.711 -5.203 -17.75 1 97.62 113 GLU B N 1
ATOM 1899 C CA . GLU B 1 113 ? -4.723 -4.148 -17.75 1 97.62 113 GLU B CA 1
ATOM 1900 C C . GLU B 1 113 ? -6.113 -4.719 -18.016 1 97.62 113 GLU B C 1
ATOM 1902 O O . GLU B 1 113 ? -7.055 -4.438 -17.266 1 97.62 113 GLU B O 1
ATOM 1907 N N . ALA B 1 114 ? -6.242 -5.449 -19.016 1 97 114 ALA B N 1
ATOM 1908 C CA . ALA B 1 114 ? -7.527 -6.047 -19.375 1 97 114 ALA B CA 1
ATOM 1909 C C . ALA B 1 114 ? -8.039 -6.957 -18.266 1 97 114 ALA B C 1
ATOM 1911 O O . ALA B 1 114 ? -9.234 -6.961 -17.953 1 97 114 ALA B O 1
ATOM 1912 N N . PHE B 1 115 ? -7.156 -7.723 -17.75 1 97.38 115 PHE B N 1
ATOM 1913 C CA . PHE B 1 115 ? -7.52 -8.633 -16.672 1 97.38 115 PHE B CA 1
ATOM 1914 C C . PHE B 1 115 ? -8.078 -7.867 -15.484 1 97.38 115 PHE B C 1
ATOM 1916 O O . PHE B 1 115 ? -9.18 -8.164 -15.016 1 97.38 115 PHE B O 1
ATOM 1923 N N . PHE B 1 116 ? -7.379 -6.852 -15.062 1 98.25 116 PHE B N 1
ATOM 1924 C CA . PHE B 1 116 ? -7.793 -6.152 -13.852 1 98.25 116 PHE B CA 1
ATOM 1925 C C . PHE B 1 116 ? -9 -5.266 -14.133 1 98.25 116 PHE B C 1
ATOM 1927 O O . PHE B 1 116 ? -9.836 -5.047 -13.242 1 98.25 116 PHE B O 1
ATOM 1934 N N . ALA B 1 117 ? -9.125 -4.773 -15.336 1 98.12 117 ALA B N 1
ATOM 1935 C CA . ALA B 1 117 ? -10.352 -4.074 -15.711 1 98.12 117 ALA B CA 1
ATOM 1936 C C . ALA B 1 117 ? -11.578 -4.969 -15.516 1 98.12 117 ALA B C 1
ATOM 1938 O O . ALA B 1 117 ? -12.625 -4.504 -15.047 1 98.12 117 ALA B O 1
ATOM 1939 N N . SER B 1 118 ? -11.422 -6.223 -15.812 1 97.06 118 SER B N 1
ATOM 1940 C CA . SER B 1 118 ? -12.516 -7.176 -15.656 1 97.06 118 SER B CA 1
ATOM 1941 C C . SER B 1 118 ? -12.844 -7.402 -14.188 1 97.06 118 SER B C 1
ATOM 1943 O O . SER B 1 118 ? -13.891 -7.961 -13.859 1 97.06 118 SER B O 1
ATOM 1945 N N . LEU B 1 119 ? -12 -7.031 -13.312 1 96.94 119 LEU B N 1
ATOM 1946 C CA . LEU B 1 119 ? -12.203 -7.148 -11.875 1 96.94 119 LEU B CA 1
ATOM 1947 C C . LEU B 1 119 ? -12.562 -5.801 -11.266 1 96.94 119 LEU B C 1
ATOM 1949 O O . LEU B 1 119 ? -12.336 -5.57 -10.07 1 96.94 119 LEU B O 1
ATOM 1953 N N . SER B 1 120 ? -12.945 -4.812 -12.062 1 96.75 120 SER B N 1
ATOM 1954 C CA . SER B 1 120 ? -13.492 -3.521 -11.672 1 96.75 120 SER B CA 1
ATOM 1955 C C . SER B 1 120 ? -12.391 -2.557 -11.242 1 96.75 120 SER B C 1
ATOM 1957 O O . SER B 1 120 ? -12.648 -1.597 -10.516 1 96.75 120 SER B O 1
ATOM 1959 N N . PHE B 1 121 ? -11.195 -2.893 -11.625 1 98.5 121 PHE B N 1
ATOM 1960 C CA . PHE B 1 121 ? -10.164 -1.866 -11.57 1 98.5 121 PHE B CA 1
ATOM 1961 C C . PHE B 1 121 ? -10.25 -0.944 -12.781 1 98.5 121 PHE B C 1
ATOM 1963 O O . PHE B 1 121 ? -10.688 -1.359 -13.852 1 98.5 121 PHE B O 1
ATOM 1970 N N . GLU B 1 122 ? -9.836 0.247 -12.523 1 98.31 122 GLU B N 1
ATOM 1971 C CA . GLU B 1 122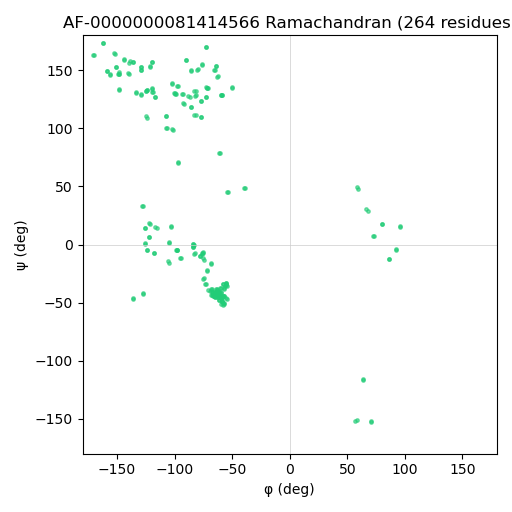 ? -9.75 1.22 -13.609 1 98.31 122 GLU B CA 1
ATOM 1972 C C . GLU B 1 122 ? -8.375 1.885 -13.648 1 98.31 122 GLU B C 1
ATOM 1974 O O . GLU B 1 122 ? -7.715 2.02 -12.609 1 98.31 122 GLU B O 1
ATOM 1979 N N . THR B 1 123 ? -7.996 2.312 -14.82 1 98 123 THR B N 1
ATOM 1980 C CA . THR B 1 123 ? -6.758 3.078 -14.922 1 98 123 THR B CA 1
ATOM 1981 C C . THR B 1 123 ? -6.824 4.328 -14.047 1 98 123 THR B C 1
ATOM 1983 O O . THR B 1 123 ? -7.797 5.086 -14.109 1 98 123 THR B O 1
ATOM 1986 N N . SER B 1 124 ? -5.832 4.496 -13.258 1 98.31 124 SER B N 1
ATOM 1987 C CA . SER B 1 124 ? -5.828 5.668 -12.383 1 98.31 124 SER B CA 1
ATOM 1988 C C . SER B 1 124 ? -5.316 6.902 -13.117 1 98.31 124 SER B C 1
ATOM 1990 O O . SER B 1 124 ? -4.258 6.859 -13.75 1 98.31 124 SER B O 1
ATOM 1992 N N . VAL B 1 125 ? -6.012 7.973 -13.008 1 96.75 125 VAL B N 1
ATOM 1993 C CA . VAL B 1 125 ? -5.59 9.203 -13.664 1 96.75 125 VAL B CA 1
ATOM 1994 C C . VAL B 1 125 ? -4.863 10.102 -12.664 1 96.75 125 VAL B C 1
ATOM 1996 O O . VAL B 1 125 ? -4.324 11.148 -13.039 1 96.75 125 VAL B O 1
ATOM 1999 N N . ILE B 1 126 ? -4.82 9.695 -11.445 1 97.69 126 ILE B N 1
ATOM 2000 C CA . ILE B 1 126 ? -4.234 10.586 -10.445 1 97.69 126 ILE B CA 1
ATOM 2001 C C . ILE B 1 126 ? -3.094 9.867 -9.727 1 97.69 126 ILE B C 1
ATOM 2003 O O . ILE B 1 126 ? -2.406 10.461 -8.891 1 97.69 126 ILE B O 1
ATOM 2007 N N . ALA B 1 127 ? -2.891 8.594 -10.023 1 98.56 127 ALA B N 1
ATOM 2008 C CA . ALA B 1 127 ? -1.837 7.848 -9.336 1 98.56 127 ALA B CA 1
ATOM 2009 C C . ALA B 1 127 ? -0.455 8.297 -9.797 1 98.56 127 ALA B C 1
ATOM 2011 O O . ALA B 1 127 ? -0.233 8.508 -10.992 1 98.56 127 ALA B O 1
ATOM 2012 N N . MET B 1 128 ? 0.43 8.492 -8.852 1 98.81 128 MET B N 1
ATOM 2013 C CA . MET B 1 128 ? 1.849 8.727 -9.102 1 98.81 128 MET B CA 1
ATOM 2014 C C . MET B 1 128 ? 2.703 7.648 -8.453 1 98.81 128 MET B C 1
ATOM 2016 O O . MET B 1 128 ? 2.252 6.965 -7.531 1 98.81 128 MET B O 1
ATOM 2020 N N . GLU B 1 129 ? 3.875 7.453 -8.945 1 98.75 129 GLU B N 1
ATOM 2021 C CA . GLU B 1 129 ? 4.773 6.453 -8.375 1 98.75 129 GLU B CA 1
ATOM 2022 C C . GLU B 1 129 ? 6.211 6.965 -8.328 1 98.75 129 GLU B C 1
ATOM 2024 O O . GLU B 1 129 ? 6.594 7.832 -9.117 1 98.75 129 GLU B O 1
ATOM 2029 N N . ARG B 1 130 ? 6.914 6.594 -7.41 1 97.94 130 ARG B N 1
ATOM 2030 C CA . ARG B 1 130 ? 8.367 6.684 -7.348 1 97.94 130 ARG B CA 1
ATOM 2031 C C . ARG B 1 130 ? 9.016 5.316 -7.535 1 97.94 130 ARG B C 1
ATOM 2033 O O . ARG B 1 130 ? 9.047 4.508 -6.605 1 97.94 130 ARG B O 1
ATOM 2040 N N . PRO B 1 131 ? 9.492 5.051 -8.703 1 94.81 131 PRO B N 1
ATOM 2041 C CA . PRO B 1 131 ? 10.016 3.719 -9 1 94.81 131 PRO B CA 1
ATOM 2042 C C . PRO B 1 131 ? 11.266 3.381 -8.18 1 94.81 131 PRO B C 1
ATOM 2044 O O . PRO B 1 131 ? 11.992 4.285 -7.758 1 94.81 131 PRO B O 1
ATOM 2047 N N . ARG B 1 132 ? 11.422 2.129 -7.93 1 92.62 132 ARG B N 1
ATOM 2048 C CA . ARG B 1 132 ? 12.648 1.681 -7.281 1 92.62 132 ARG B CA 1
ATOM 2049 C C . ARG B 1 132 ? 13.867 1.965 -8.156 1 92.62 132 ARG B C 1
ATOM 2051 O O . ARG B 1 132 ? 13.75 2.066 -9.375 1 92.62 132 ARG B O 1
ATOM 2058 N N . LEU B 1 133 ? 14.891 2.291 -7.418 1 83.62 133 LEU B N 1
ATOM 2059 C CA . LEU B 1 133 ? 16.141 2.543 -8.141 1 83.62 133 LEU B CA 1
ATOM 2060 C C . LEU B 1 133 ? 16.859 1.237 -8.445 1 83.62 133 LEU B C 1
ATOM 2062 O O . LEU B 1 133 ? 16.906 0.339 -7.602 1 83.62 133 LEU B O 1
ATOM 2066 N N . LYS B 1 134 ? 17.219 1.005 -9.672 1 65 134 LYS B N 1
ATOM 2067 C CA . LYS B 1 134 ? 17.969 -0.166 -10.148 1 65 134 LYS B CA 1
ATOM 2068 C C . LYS B 1 134 ? 19.422 -0.115 -9.695 1 65 134 LYS B C 1
ATOM 2070 O O . LYS B 1 134 ? 20 0.964 -9.594 1 65 134 LYS B O 1
#

Organism: NCBI:txid198620

Nearest PDB structures (foldseek):
  2ozh-assembly1_A-2  TM=8.173E-01  e=3.108E-08  Xanthomonas campestris pv. campestris
  1y7r-assembly1_B  TM=7.988E-01  e=2.983E-07  Staphylococcus aureus
  2atr-assembly1_A  TM=6.993E-01  e=2.025E-07  Streptococcus pneumoniae TIGR4
  5jph-assembly2_A  TM=6.807E-01  e=9.380E-05  Staphylococcus aureus subsp. aureus COL
  8iyo-assembly3_C  TM=7.826E-01  e=3.202E-04  Helicobacter pylori 26695

Radius of gyration: 19.4 Å; Cα contacts (8 Å, |Δi|>4): 502; chains: 2; bounding box: 37×64×44 Å

Secondary structure (DSSP, 8-state):
----EEEEPPPGGGHHHHHHHHHTTT-HHHH-SHHHHHHHHHT-SEEEEEEETTEEEEEEEEEE-SSSEEEEEEEEE-GGGTTTTHHHHHHHHHH-S-TTPEEEEE--STTHHHHHHTTT-EE-SSEEEEPPP-/----EEEEPPPGGGHHHHHHHHHTTT-HHHH-SHHHHHHHHHT-SEEEEEEETTEEEEEEEEEE-SSSEEEEEEEEE-GGGTTTTHHHHHHHHHH-S-TTPEEEEE--STTHHHHHHTTT-EE-SSEEEEPPP-

InterPro domains:
  IPR000182 GNAT domain [PF13508] (45-122)
  IPR000182 GNAT domain [PS51186] (5-134)
  IPR016181 Acyl-CoA N-acyltransf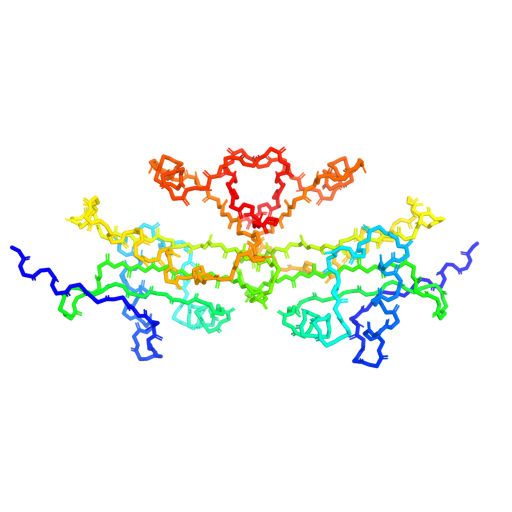erase [SSF55729] (4-122)

pLDDT: mean 95.18, std 8.18, range [40.88, 98.94]

Foldseek 3Di:
DVQQKDKDFDDLVCQVVVLVVLCVFPCVVPCPDSVSNSVVSVQFPFKMFIDRPNDTFWIWTKHDPLAAEIETDRTDGHPVCPPVCNSVVGVCRRVDDHPRYDYDYDQPDPPSQVVVVVVVDDDDPPDDDDDDDD/DPQQKDKDFDDLVCQVVVLVVLCVFPCVVPCPDSVSNSVVSVQFPFKMFIDRPNDTFWIWTWHDPLAAEIETDGTDGHPVCPPVCRSVVGVCRRVDDHPRYDYDYDQPDPPSQVVVVVVVDDDDPPDDDDDDDD

Sequence (268 aa):
MNSNLTIRDVLPCEVESVRMFLGQHGWAHRIGSAEYFSQLVHNSQRTAVALNGEQIIGFARGITDGLSNGYLSMVVVHGQHRRNGVGRALVEHVMGDNPGITWVLRAGREGAEAFFASLSFETSVIAMERPRLKMNSNLTIRDVLPCEVESVRMFLGQHGWAHRIGSAEYFSQLVHNSQRTAVALNGEQIIGFARGITDGLSNGYLSMVVVHGQHRRNGVGRALVEHVMGDNPGITWVLRAGREGAEAFFASLSFETSVIAMERPRLK

Solvent-accessible surface area (backbone atoms only — not comparable to full-atom values): 14677 Å² total; per-residue (Å²): 126,88,76,55,67,42,78,42,65,69,49,83,88,42,48,64,60,50,49,52,53,37,42,75,67,81,36,51,91,74,40,72,50,73,68,52,34,48,47,47,56,67,42,27,78,22,42,21,33,30,23,54,73,87,40,77,43,29,37,24,34,21,39,51,45,84,56,50,44,31,41,50,44,71,76,44,58,40,77,91,52,56,94,67,56,53,63,58,52,34,51,47,60,39,64,57,83,62,49,54,30,30,35,34,33,71,37,77,52,91,66,35,51,64,54,41,42,76,70,65,29,40,78,34,90,38,31,29,29,30,74,46,63,130,127,88,74,56,68,42,78,41,63,70,50,85,89,44,47,64,60,50,51,53,53,36,43,74,68,81,36,51,89,74,40,73,50,71,68,53,35,48,48,46,56,68,41,28,77,24,42,20,32,30,22,56,71,89,39,78,43,29,37,24,34,22,40,49,47,83,56,51,43,31,39,51,44,70,76,46,57,38,76,92,53,55,95,68,55,53,63,58,53,35,51,46,60,39,66,58,83,62,50,56,30,31,36,34,34,70,40,78,51,90,66,35,52,63,55,41,42,74,71,63,28,40,79,36,90,38,32,29,29,29,73,46,62,132